Protein AF-0000000067845239 (afdb_homodimer)

Sequence (364 aa):
MHKEILFDFTTVENVDNWKEISDTVRTVGKSKAVLVLQTTQIFQYAVFFTLLNPQLNGAGFAGIRTITNLNLSNFKNVEINCRGQGSNIYYKVVLRHKGLHSNKDITYEQFFTAPMSNIDFSTVILPLKNFKPYYRGREVPDVEPLDTANITMFGLQMYGGVYLPIKQKGVSALEVINISASMHKEILFDFTTVENVDNWKEISDTVRTVGKSKAVLVLQTTQIFQYAVFFTLLNPQLNGAGFAGIRTITNLNLSNFKNVEINCRGQGSNIYYKVVLRHKGLHSNKDITYEQFFTAPMSNIDFSTVILPLKNFKPYYRGREVPDVEPLDTANITMFGLQMYGGVYLPIKQKGVSALEVINISAS

pLDDT: mean 95.66, std 5.05, range [63.31, 98.94]

Radius of gyration: 21.67 Å; Cα contacts (8 Å, |Δi|>4): 1026; chains: 2; bounding box: 41×65×49 Å

Structure (mmCIF, N/CA/C/O backbone):
data_AF-0000000067845239-model_v1
#
loop_
_entity.id
_entity.type
_entity.pdbx_description
1 polymer 'Uncharacterized protein LOC100577823 isoform X2'
#
loop_
_atom_site.group_PDB
_atom_site.id
_atom_site.type_symbol
_atom_site.label_atom_id
_atom_site.label_alt_id
_atom_site.label_comp_id
_atom_site.label_asym_id
_atom_site.label_entity_id
_atom_site.label_seq_id
_atom_site.pdbx_PDB_ins_code
_atom_site.Cartn_x
_atom_site.Cartn_y
_atom_site.Cartn_z
_atom_site.occupancy
_atom_site.B_iso_or_equiv
_atom_site.auth_seq_id
_atom_site.auth_comp_id
_atom_site.auth_asym_id
_atom_site.auth_atom_id
_atom_site.pdbx_PDB_model_num
ATOM 1 N N . MET A 1 1 ? -19.219 29.438 3.346 1 63.66 1 MET A N 1
ATOM 2 C CA . MET A 1 1 ? -17.766 29.516 3.504 1 63.66 1 MET A CA 1
ATOM 3 C C . MET A 1 1 ? -17.062 29.078 2.227 1 63.66 1 MET A C 1
ATOM 5 O O . MET A 1 1 ? -17.562 28.25 1.48 1 63.66 1 MET A O 1
ATOM 9 N N . HIS A 1 2 ? -16.094 29.875 1.681 1 90.12 2 HIS A N 1
ATOM 10 C CA . HIS A 1 2 ? -15.336 29.656 0.449 1 90.12 2 HIS A CA 1
ATOM 11 C C . HIS A 1 2 ? -14.461 28.422 0.544 1 90.12 2 HIS A C 1
ATOM 13 O O . HIS A 1 2 ? -13.773 28.219 1.544 1 90.12 2 HIS A O 1
ATOM 19 N N . LYS A 1 3 ? -14.781 27.375 -0.252 1 95.81 3 LYS A N 1
ATOM 20 C CA . LYS A 1 3 ? -14.016 26.125 -0.302 1 95.81 3 LYS A CA 1
ATOM 21 C C . LYS A 1 3 ? -13.234 26.016 -1.607 1 95.81 3 LYS A C 1
ATOM 23 O O . LYS A 1 3 ? -13.742 26.375 -2.674 1 95.81 3 LYS A O 1
ATOM 28 N N . GLU A 1 4 ? -12.023 25.656 -1.48 1 97.88 4 GLU A N 1
ATOM 29 C CA . GLU A 1 4 ? -11.164 25.422 -2.637 1 97.88 4 GLU A CA 1
ATOM 30 C C . GLU A 1 4 ? -10.492 24.047 -2.566 1 97.88 4 GLU A C 1
ATOM 32 O O . GLU A 1 4 ? -9.945 23.672 -1.53 1 97.88 4 GLU A O 1
ATOM 37 N N . ILE A 1 5 ? -10.625 23.297 -3.646 1 98.38 5 ILE A N 1
ATOM 38 C CA . ILE A 1 5 ? -9.945 22.016 -3.703 1 98.38 5 ILE A CA 1
ATOM 39 C C . ILE A 1 5 ? -8.453 22.234 -3.953 1 98.38 5 ILE A C 1
ATOM 41 O O . ILE A 1 5 ? -8.07 22.875 -4.93 1 98.38 5 ILE A O 1
ATOM 45 N N . LEU A 1 6 ? -7.641 21.781 -3.041 1 98.56 6 LEU A N 1
ATOM 46 C CA . LEU A 1 6 ? -6.191 21.922 -3.16 1 98.56 6 LEU A CA 1
ATOM 47 C C . LEU A 1 6 ? -5.609 20.75 -3.963 1 98.56 6 LEU A C 1
ATOM 49 O O . LEU A 1 6 ? -4.73 20.953 -4.801 1 98.56 6 LEU A O 1
ATOM 53 N N . PHE A 1 7 ? -6.004 19.531 -3.693 1 98.69 7 PHE A N 1
ATOM 54 C CA . PHE A 1 7 ? -5.637 18.297 -4.379 1 98.69 7 PHE A CA 1
ATOM 55 C C . PHE A 1 7 ? -6.875 17.469 -4.711 1 98.69 7 PHE A C 1
ATOM 57 O O . PHE A 1 7 ? -7.602 17.047 -3.811 1 98.69 7 PHE A O 1
ATOM 64 N N . ASP A 1 8 ? -7.09 17.312 -5.953 1 98.69 8 ASP A N 1
ATOM 65 C CA . ASP A 1 8 ? -8.242 16.547 -6.422 1 98.69 8 ASP A CA 1
ATOM 66 C C . ASP A 1 8 ? -7.809 15.203 -7.012 1 98.69 8 ASP A C 1
ATOM 68 O O . ASP A 1 8 ? -7.371 15.141 -8.164 1 98.69 8 ASP A O 1
ATOM 72 N N . PHE A 1 9 ? -8.062 14.109 -6.285 1 98.75 9 PHE A N 1
ATOM 73 C CA . PHE A 1 9 ? -7.559 12.82 -6.734 1 98.75 9 PHE A CA 1
ATOM 74 C C . PHE A 1 9 ? -8.578 12.125 -7.629 1 98.75 9 PHE A C 1
ATOM 76 O O . PHE A 1 9 ? -8.328 11.016 -8.117 1 98.75 9 PHE A O 1
ATOM 83 N N . THR A 1 10 ? -9.664 12.695 -7.789 1 98.19 10 THR A N 1
ATOM 84 C CA . THR A 1 10 ? -10.68 12.086 -8.641 1 98.19 10 THR A CA 1
ATOM 85 C C . THR A 1 10 ? -10.391 12.344 -10.109 1 98.19 10 THR A C 1
ATOM 87 O O . THR A 1 10 ? -10.938 11.672 -10.992 1 98.19 10 THR A O 1
ATOM 90 N N . THR A 1 11 ? -9.43 13.289 -10.375 1 96.44 11 THR A N 1
ATOM 91 C CA . THR A 1 11 ? -9.305 13.695 -11.773 1 96.44 11 THR A CA 1
ATOM 92 C C . THR A 1 11 ? -7.84 13.68 -12.211 1 96.44 11 THR A C 1
ATOM 94 O O . THR A 1 11 ? -7.543 13.688 -13.406 1 96.44 11 THR A O 1
ATOM 97 N N . VAL A 1 12 ? -6.93 13.648 -11.297 1 96.38 12 VAL A N 1
ATOM 98 C CA . VAL A 1 12 ? -5.516 13.75 -11.641 1 96.38 12 VAL A CA 1
ATOM 99 C C . VAL A 1 12 ? -5.094 12.523 -12.445 1 96.38 12 VAL A C 1
ATOM 101 O O . VAL A 1 12 ? -5.629 11.43 -12.25 1 96.38 12 VAL A O 1
ATOM 104 N N . GLU A 1 13 ? -4.043 12.719 -13.25 1 96 13 GLU A N 1
ATOM 105 C CA . GLU A 1 13 ? -3.566 11.633 -14.102 1 96 13 GLU A CA 1
ATOM 106 C C . GLU A 1 13 ? -2.621 10.711 -13.336 1 96 13 GLU A C 1
ATOM 108 O O . GLU A 1 13 ? -2.531 9.516 -13.633 1 96 13 GLU A O 1
ATOM 113 N N . ASN A 1 14 ? -1.882 11.25 -12.531 1 96.81 14 ASN A N 1
ATOM 114 C CA . ASN A 1 14 ? -0.946 10.508 -11.688 1 96.81 14 ASN A CA 1
ATOM 115 C C . ASN A 1 14 ? -0.644 11.25 -10.391 1 96.81 14 ASN A C 1
ATOM 117 O O . ASN A 1 14 ? -1.1 12.383 -10.203 1 96.81 14 ASN A O 1
ATOM 121 N N . VAL A 1 15 ? 0.017 10.586 -9.555 1 98.38 15 VAL A N 1
ATOM 122 C CA . VAL A 1 15 ? 0.432 11.203 -8.297 1 98.38 15 VAL A CA 1
ATOM 123 C C . VAL A 1 15 ? 1.956 11.188 -8.195 1 98.38 15 VAL A C 1
ATOM 125 O O . VAL A 1 15 ? 2.51 11.039 -7.102 1 98.38 15 VAL A O 1
ATOM 128 N N . ASP A 1 16 ? 2.656 11.344 -9.266 1 97.38 16 ASP A N 1
ATOM 129 C CA . ASP A 1 16 ? 4.109 11.211 -9.344 1 97.38 16 ASP A CA 1
ATOM 130 C C . ASP A 1 16 ? 4.805 12.344 -8.594 1 97.38 16 ASP A C 1
ATOM 132 O O . ASP A 1 16 ? 5.98 12.234 -8.242 1 97.38 16 ASP A O 1
ATOM 136 N N . ASN A 1 17 ? 4.176 13.406 -8.398 1 97.62 17 ASN A N 1
ATOM 137 C CA . ASN A 1 17 ? 4.758 14.547 -7.699 1 97.62 17 ASN A CA 1
ATOM 138 C C . ASN A 1 17 ? 4.766 14.328 -6.188 1 97.62 17 ASN A C 1
ATOM 140 O O . ASN A 1 17 ? 5.375 15.109 -5.453 1 97.62 17 ASN A O 1
ATOM 144 N N . TRP A 1 18 ? 4.027 13.359 -5.727 1 98.19 18 TRP A N 1
ATOM 145 C CA . TRP A 1 18 ? 4.109 12.961 -4.324 1 98.19 18 TRP A CA 1
ATOM 146 C C . TRP A 1 18 ? 5.266 11.992 -4.102 1 98.19 18 TRP A C 1
ATOM 148 O O . TRP A 1 18 ? 5.363 10.969 -4.789 1 98.19 18 TRP A O 1
ATOM 158 N N . LYS A 1 19 ? 6.078 12.352 -3.131 1 96.69 19 LYS A N 1
ATOM 159 C CA . LYS A 1 19 ? 7.25 11.523 -2.855 1 96.69 19 LYS A CA 1
ATOM 160 C C . LYS A 1 19 ? 7.191 10.945 -1.445 1 96.69 19 LYS A C 1
ATOM 162 O O . LYS A 1 19 ? 6.656 11.57 -0.53 1 96.69 19 LYS A O 1
ATOM 167 N N . GLU A 1 20 ? 7.777 9.797 -1.368 1 96.62 20 GLU A N 1
ATOM 168 C CA . GLU A 1 20 ? 7.82 9.141 -0.063 1 96.62 20 GLU A CA 1
ATOM 169 C C . GLU A 1 20 ? 8.758 9.875 0.891 1 96.62 20 GLU A C 1
ATOM 171 O O . GLU A 1 20 ? 9.836 10.32 0.49 1 96.62 20 GLU A O 1
ATOM 176 N N . ILE A 1 21 ? 8.375 9.984 2.148 1 94.12 21 ILE A N 1
ATOM 177 C CA . ILE A 1 21 ? 9.219 10.391 3.268 1 94.12 21 ILE A CA 1
ATOM 178 C C . ILE A 1 21 ? 8.953 9.492 4.469 1 94.12 21 ILE A C 1
ATOM 180 O O . ILE A 1 21 ? 8.008 9.711 5.227 1 94.12 21 ILE A O 1
ATOM 184 N N . SER A 1 22 ? 9.742 8.469 4.637 1 95.38 22 SER A N 1
ATOM 185 C CA . SER A 1 22 ? 9.625 7.52 5.738 1 95.38 22 SER A CA 1
ATOM 186 C C . SER A 1 22 ? 10.914 7.445 6.547 1 95.38 22 SER A C 1
ATOM 188 O O . SER A 1 22 ? 11.867 8.172 6.27 1 95.38 22 SER A O 1
ATOM 190 N N . ASP A 1 23 ? 10.875 6.703 7.598 1 91.62 23 ASP A N 1
ATOM 191 C CA . ASP A 1 23 ? 12 6.672 8.531 1 91.62 23 ASP A CA 1
ATOM 192 C C . ASP A 1 23 ? 13.188 5.926 7.934 1 91.62 23 ASP A C 1
ATOM 194 O O . ASP A 1 23 ? 14.18 5.676 8.625 1 91.62 23 ASP A O 1
ATOM 198 N N . THR A 1 24 ? 13.234 5.641 6.68 1 82.06 24 THR A N 1
ATOM 199 C CA . THR A 1 24 ? 14.32 4.902 6.035 1 82.06 24 THR A CA 1
ATOM 200 C C . THR A 1 24 ? 15.539 5.793 5.848 1 82.06 24 THR A C 1
ATOM 202 O O . THR A 1 24 ? 16.594 5.32 5.43 1 82.06 24 THR A O 1
ATOM 205 N N . VAL A 1 25 ? 15.344 7.035 6.188 1 72.44 25 VAL A N 1
ATOM 206 C CA . VAL A 1 25 ? 16.469 7.969 6.152 1 72.44 25 VAL A CA 1
ATOM 207 C C . VAL A 1 25 ? 17.453 7.629 7.266 1 72.44 25 VAL A C 1
ATOM 209 O O . VAL A 1 25 ? 18.609 8.078 7.238 1 72.44 25 VAL A O 1
ATOM 212 N N . ARG A 1 26 ? 16.969 6.805 8.203 1 77.06 26 ARG A N 1
ATOM 213 C CA . ARG A 1 26 ? 17.828 6.32 9.273 1 77.06 26 ARG A CA 1
ATOM 214 C C . ARG A 1 26 ? 18.141 4.84 9.109 1 77.06 26 ARG A C 1
ATOM 216 O O . ARG A 1 26 ? 17.297 4.074 8.633 1 77.06 26 ARG A O 1
ATOM 223 N N . THR A 1 27 ? 19.219 4.402 9.633 1 81.5 27 THR A N 1
ATOM 224 C CA . THR A 1 27 ? 19.734 3.053 9.422 1 81.5 27 THR A CA 1
ATOM 225 C C . THR A 1 27 ? 18.75 2.018 9.984 1 81.5 27 THR A C 1
ATOM 227 O O . THR A 1 27 ? 18.594 0.939 9.406 1 81.5 27 THR A O 1
ATOM 230 N N . VAL A 1 28 ? 18.016 2.408 10.992 1 84.25 28 VAL A N 1
ATOM 231 C CA . VAL A 1 28 ? 17.188 1.423 11.68 1 84.25 28 VAL A CA 1
ATOM 232 C C . VAL A 1 28 ? 15.773 1.441 11.109 1 84.25 28 VAL A C 1
ATOM 234 O O . VAL A 1 28 ? 14.945 0.596 11.453 1 84.25 28 VAL A O 1
ATOM 237 N N . GLY A 1 29 ? 15.43 2.404 10.32 1 91.06 29 GLY A N 1
ATOM 238 C CA . GLY A 1 29 ? 14.078 2.566 9.797 1 91.06 29 GLY A CA 1
ATOM 239 C C . GLY A 1 29 ? 13.672 1.457 8.852 1 91.06 29 GLY A C 1
ATOM 240 O O . GLY A 1 29 ? 14.453 1.051 7.988 1 91.06 29 GLY A O 1
ATOM 241 N N . LYS A 1 30 ? 12.43 0.947 8.977 1 94.31 30 LYS A N 1
ATOM 242 C CA . LYS A 1 30 ? 11.953 -0.19 8.188 1 94.31 30 LYS A CA 1
ATOM 243 C C . LYS A 1 30 ? 10.547 0.065 7.648 1 94.31 30 LYS A C 1
ATOM 245 O O . LYS A 1 30 ? 9.867 -0.867 7.223 1 94.31 30 LYS A O 1
ATOM 250 N N . SER A 1 31 ? 10.086 1.323 7.719 1 97.25 31 SER A N 1
ATOM 251 C CA . SER A 1 31 ? 8.719 1.617 7.301 1 97.25 31 SER A CA 1
ATOM 252 C C . SER A 1 31 ? 8.656 1.979 5.824 1 97.25 31 SER A C 1
ATOM 254 O O . SER A 1 31 ? 9.688 2.254 5.203 1 97.25 31 SER A O 1
ATOM 256 N N . LYS A 1 32 ? 7.527 1.942 5.234 1 98.06 32 LYS A N 1
ATOM 257 C CA . LYS A 1 32 ? 7.297 2.225 3.822 1 98.06 32 LYS A CA 1
ATOM 258 C C . LYS A 1 32 ? 5.949 2.906 3.611 1 98.06 32 LYS A C 1
ATOM 260 O O . LYS A 1 32 ? 4.969 2.582 4.289 1 98.06 32 LYS A O 1
ATOM 265 N N . ALA A 1 33 ? 5.918 3.824 2.729 1 98.56 33 ALA A N 1
ATOM 266 C CA . ALA A 1 33 ? 4.668 4.469 2.334 1 98.56 33 ALA A CA 1
ATOM 267 C C . ALA A 1 33 ? 4.617 4.684 0.823 1 98.56 33 ALA A C 1
ATOM 269 O O . ALA A 1 33 ? 5.652 4.816 0.172 1 98.56 33 ALA A O 1
ATOM 270 N N . VAL A 1 34 ? 3.438 4.723 0.299 1 98.75 34 VAL A N 1
ATOM 271 C CA . VAL A 1 34 ? 3.258 5.031 -1.116 1 98.75 34 VAL A CA 1
ATOM 272 C C . VAL A 1 34 ? 1.86 5.602 -1.346 1 98.75 34 VAL A C 1
ATOM 274 O O . VAL A 1 34 ? 0.903 5.211 -0.675 1 98.75 34 VAL A O 1
ATOM 277 N N . LEU A 1 35 ? 1.788 6.59 -2.184 1 98.88 35 LEU A N 1
ATOM 278 C CA . LEU A 1 35 ? 0.519 7.102 -2.686 1 98.88 35 LEU A CA 1
ATOM 279 C C . LEU A 1 35 ? 0.26 6.613 -4.109 1 98.88 35 LEU A C 1
ATOM 281 O O . LEU A 1 35 ? 1.107 6.777 -4.988 1 98.88 35 LEU A O 1
ATOM 285 N N . VAL A 1 36 ? -0.863 5.98 -4.301 1 98.75 36 VAL A N 1
ATOM 286 C CA . VAL A 1 36 ? -1.222 5.492 -5.625 1 98.75 36 VAL A CA 1
ATOM 287 C C . VAL A 1 36 ? -2.674 5.848 -5.934 1 98.75 36 VAL A C 1
ATOM 289 O O . VAL A 1 36 ? -3.455 6.137 -5.023 1 98.75 36 VAL A O 1
ATOM 292 N N . LEU A 1 37 ? -3.033 5.832 -7.234 1 98.38 37 LEU A N 1
ATOM 293 C CA . LEU A 1 37 ? -4.422 6.043 -7.625 1 98.38 37 LEU A CA 1
ATOM 294 C C . LEU A 1 37 ? -5.16 4.711 -7.742 1 98.38 37 LEU A C 1
ATOM 296 O O . LEU A 1 37 ? -4.633 3.752 -8.305 1 98.38 37 LEU A O 1
ATOM 300 N N . GLN A 1 38 ? -6.266 4.605 -7.086 1 97.44 38 GLN A N 1
ATOM 301 C CA . GLN A 1 38 ? -7.234 3.561 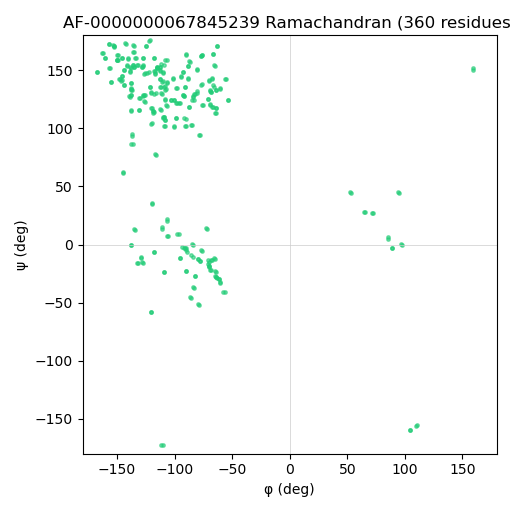-7.402 1 97.44 38 GLN A CA 1
ATOM 302 C C . GLN A 1 38 ? -8.234 4.043 -8.445 1 97.44 38 GLN A C 1
ATOM 304 O O . GLN A 1 38 ? -9.117 4.848 -8.148 1 97.44 38 GLN A O 1
ATOM 309 N N . THR A 1 39 ? -8.078 3.525 -9.609 1 95.38 39 THR A N 1
ATOM 310 C CA . THR A 1 39 ? -8.961 3.887 -10.711 1 95.38 39 THR A CA 1
ATOM 311 C C . THR A 1 39 ? -9.836 2.703 -11.117 1 95.38 39 THR A C 1
ATOM 313 O O . THR A 1 39 ? -9.328 1.644 -11.484 1 95.38 39 THR A O 1
ATOM 316 N N . THR A 1 40 ? -11.094 2.834 -10.945 1 92.81 40 THR A N 1
ATOM 317 C CA . THR A 1 40 ? -12.039 1.816 -11.383 1 92.81 40 THR A CA 1
ATOM 318 C C . THR A 1 40 ? -12.867 2.316 -12.562 1 92.81 40 THR A C 1
ATOM 320 O O . THR A 1 40 ? -12.586 3.383 -13.117 1 92.81 40 THR A O 1
ATOM 323 N N . GLN A 1 41 ? -13.82 1.544 -12.922 1 89.31 41 GLN A N 1
ATOM 324 C CA . GLN A 1 41 ? -14.688 1.947 -14.023 1 89.31 41 GLN A CA 1
ATOM 325 C C . GLN A 1 41 ? -15.586 3.113 -13.617 1 89.31 41 GLN A C 1
ATOM 327 O O . GLN A 1 41 ? -16.062 3.863 -14.477 1 89.31 41 GLN A O 1
ATOM 332 N N . ILE A 1 42 ? -15.758 3.346 -12.289 1 91.81 42 ILE A N 1
ATOM 333 C CA . ILE A 1 42 ? -16.797 4.293 -11.914 1 91.81 42 ILE A CA 1
ATOM 334 C C . ILE A 1 42 ? -16.219 5.355 -10.977 1 91.81 42 ILE A C 1
ATOM 336 O O . ILE A 1 42 ? -16.875 6.367 -10.703 1 91.81 42 ILE A O 1
ATOM 340 N N . PHE A 1 43 ? -15.062 5.082 -10.453 1 94.38 43 PHE A N 1
ATOM 341 C CA . PHE A 1 43 ? -14.508 6.117 -9.586 1 94.38 43 PHE A CA 1
ATOM 342 C C . PHE A 1 43 ? -12.984 6.098 -9.625 1 94.38 43 PHE A C 1
ATOM 344 O O . PHE A 1 43 ? -12.383 5.152 -10.133 1 94.38 43 PHE A O 1
ATOM 351 N N . GLN A 1 44 ? -12.398 7.184 -9.164 1 97.12 44 GLN A N 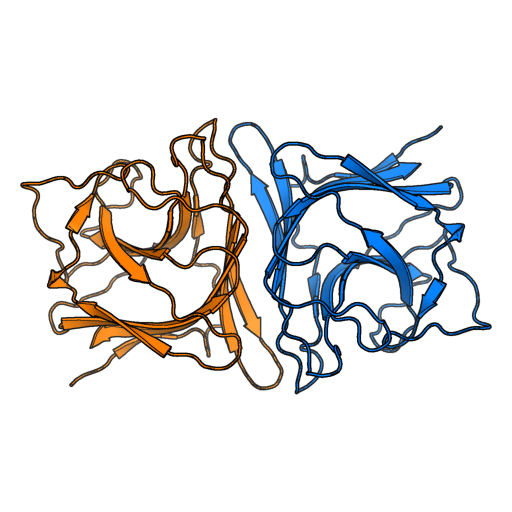1
ATOM 352 C CA . GLN A 1 44 ? -10.969 7.301 -8.906 1 97.12 44 GLN A CA 1
ATOM 353 C C . GLN A 1 44 ? -10.703 8.055 -7.602 1 97.12 44 GLN A C 1
ATOM 355 O O . GLN A 1 44 ? -11.289 9.109 -7.355 1 97.12 44 GLN A O 1
ATOM 360 N N . TYR A 1 45 ? -9.914 7.434 -6.742 1 97 45 TYR A N 1
ATOM 361 C CA . TYR A 1 45 ? -9.383 8.078 -5.543 1 97 45 TYR A CA 1
ATOM 362 C C . TYR A 1 45 ? -7.902 7.77 -5.371 1 97 45 TYR A C 1
ATOM 364 O O . TYR A 1 45 ? -7.332 6.98 -6.129 1 97 45 TYR A O 1
ATOM 372 N N . ALA A 1 46 ? -7.309 8.445 -4.438 1 98.75 46 ALA A N 1
ATOM 373 C CA . ALA A 1 46 ? -5.949 8.086 -4.043 1 98.75 46 ALA A CA 1
ATOM 374 C C . ALA A 1 46 ? -5.957 7.141 -2.848 1 98.75 46 ALA A C 1
ATOM 376 O O . ALA A 1 46 ? -6.828 7.238 -1.977 1 98.75 46 ALA A O 1
ATOM 377 N N . VAL A 1 47 ? -5.059 6.258 -2.84 1 98.88 47 VAL A N 1
ATOM 378 C CA . VAL A 1 47 ? -4.832 5.383 -1.692 1 98.88 47 VAL A CA 1
ATOM 379 C C . VAL A 1 47 ? -3.422 5.602 -1.146 1 98.88 47 VAL A C 1
ATOM 381 O O . VAL A 1 47 ? -2.436 5.41 -1.861 1 98.88 47 VAL A O 1
ATOM 384 N N . PHE A 1 48 ? -3.367 6.09 0.021 1 98.94 48 PHE A N 1
ATOM 385 C CA . PHE A 1 48 ? -2.127 6.215 0.776 1 98.94 48 PHE A CA 1
ATOM 386 C C . PHE A 1 48 ? -1.871 4.969 1.613 1 98.94 48 PHE A C 1
ATOM 388 O O . PHE A 1 48 ? -2.484 4.785 2.666 1 98.94 48 PHE A O 1
ATOM 395 N N . PHE A 1 49 ? -0.938 4.055 1.154 1 98.94 49 PHE A N 1
ATOM 396 C CA . PHE A 1 49 ? -0.563 2.836 1.863 1 98.94 49 PHE A CA 1
ATOM 397 C C . PHE A 1 49 ? 0.587 3.104 2.828 1 98.94 49 PHE A C 1
ATOM 399 O O . PHE A 1 49 ? 1.532 3.82 2.49 1 98.94 49 PHE A O 1
ATOM 406 N N . THR A 1 50 ? 0.519 2.443 3.971 1 98.81 50 THR A N 1
ATOM 407 C CA . THR A 1 50 ? 1.629 2.508 4.914 1 98.81 50 THR A CA 1
ATOM 408 C C . THR A 1 50 ? 1.922 1.129 5.5 1 98.81 50 THR A C 1
ATOM 410 O O . THR A 1 50 ? 1 0.378 5.824 1 98.81 50 THR A O 1
ATOM 413 N N . LEU A 1 51 ? 3.09 0.751 5.527 1 98.69 51 LEU A N 1
ATOM 414 C CA . LEU A 1 51 ? 3.664 -0.296 6.367 1 98.69 51 LEU A CA 1
ATOM 415 C C . LEU A 1 51 ? 4.555 0.302 7.449 1 98.69 51 LEU A C 1
ATOM 417 O O . LEU A 1 51 ? 5.672 0.741 7.168 1 98.69 51 LEU A O 1
ATOM 421 N N . LEU A 1 52 ? 4.016 0.372 8.641 1 98 52 LEU A N 1
ATOM 422 C CA . LEU A 1 52 ? 4.703 1.012 9.758 1 98 52 LEU A CA 1
ATOM 423 C C . LEU A 1 52 ? 5.387 -0.025 10.641 1 98 52 LEU A C 1
ATOM 425 O O . LEU A 1 52 ? 4.715 -0.789 11.336 1 98 52 LEU A O 1
ATOM 429 N N . ASN A 1 53 ? 6.672 -0.091 10.617 1 96.56 53 ASN A N 1
ATOM 430 C CA . ASN A 1 53 ? 7.5 -0.945 11.461 1 96.56 53 ASN A CA 1
ATOM 431 C C . ASN A 1 53 ? 8.398 -0.121 12.383 1 96.56 53 ASN A C 1
ATOM 433 O O . ASN A 1 53 ? 9.602 -0.024 12.148 1 96.56 53 ASN A O 1
ATOM 437 N N . PRO A 1 54 ? 7.867 0.397 13.406 1 96.19 54 PRO A N 1
ATOM 438 C CA . PRO A 1 54 ? 8.641 1.271 14.289 1 96.19 54 PRO A CA 1
ATOM 439 C C . PRO A 1 54 ? 9.602 0.5 15.188 1 96.19 54 PRO A C 1
ATOM 441 O O . PRO A 1 54 ? 9.516 -0.727 15.281 1 96.19 54 PRO A O 1
ATOM 444 N N . GLN A 1 55 ? 10.531 1.214 15.727 1 94.06 55 GLN A N 1
ATOM 445 C CA . GLN A 1 55 ? 11.336 0.666 16.828 1 94.06 55 GLN A CA 1
ATOM 446 C C . GLN A 1 55 ? 10.469 0.369 18.047 1 94.06 55 GLN A C 1
ATOM 448 O O . GLN A 1 55 ? 9.312 0.793 18.109 1 94.06 55 GLN A O 1
ATOM 453 N N . LEU A 1 56 ? 11.102 -0.305 19 1 91.94 56 LEU A N 1
ATOM 454 C CA . LEU A 1 56 ? 10.367 -0.74 20.172 1 91.94 56 LEU A CA 1
ATOM 455 C C . LEU A 1 56 ? 9.781 0.454 20.922 1 91.94 56 LEU A C 1
ATOM 457 O O . LEU A 1 56 ? 8.695 0.36 21.5 1 91.94 56 LEU A O 1
ATOM 461 N N . ASN A 1 57 ? 10.453 1.596 20.922 1 92.38 57 ASN A N 1
ATOM 462 C CA . ASN A 1 57 ? 10 2.775 21.641 1 92.38 57 ASN A CA 1
ATOM 463 C C . ASN A 1 57 ? 8.992 3.582 20.828 1 92.38 57 ASN A C 1
ATOM 465 O O . ASN A 1 57 ? 8.578 4.664 21.234 1 92.38 57 ASN A O 1
ATOM 469 N N . GLY A 1 58 ? 8.68 3.104 19.609 1 93.94 58 GLY A N 1
ATOM 470 C CA . GLY A 1 58 ? 7.691 3.781 18.766 1 93.94 58 GLY A CA 1
ATOM 471 C C . GLY A 1 58 ? 8.312 4.711 17.75 1 93.94 58 GLY A C 1
ATOM 472 O O . GLY A 1 58 ? 7.602 5.359 16.984 1 93.94 58 GLY A O 1
ATOM 473 N N . ALA A 1 59 ? 9.602 4.758 17.781 1 94.12 59 ALA A N 1
ATOM 474 C CA . ALA A 1 59 ? 10.273 5.59 16.781 1 94.12 59 ALA A CA 1
ATOM 475 C C . ALA A 1 59 ? 10.086 5.023 15.383 1 94.12 59 ALA A C 1
ATOM 477 O O . ALA A 1 59 ? 10.43 3.863 15.133 1 94.12 59 ALA A O 1
ATOM 478 N N . GLY A 1 60 ? 9.492 5.707 14.547 1 95.19 60 GLY A N 1
ATOM 479 C CA . GLY A 1 60 ? 9.227 5.328 13.164 1 95.19 60 GLY A CA 1
ATOM 480 C C . GLY A 1 60 ? 8.078 6.102 12.547 1 95.19 60 GLY A C 1
ATOM 481 O O . GLY A 1 60 ? 7.176 6.559 13.258 1 95.19 60 GLY A O 1
ATOM 482 N N . PHE A 1 61 ? 8.109 6.273 11.312 1 96.75 61 PHE A N 1
ATOM 483 C CA . PHE A 1 61 ? 7.043 6.949 10.586 1 96.75 61 PHE A CA 1
ATOM 484 C C . PHE A 1 61 ? 7.035 6.539 9.117 1 96.75 61 PHE A C 1
ATOM 486 O O . PHE A 1 61 ? 8.055 6.086 8.594 1 96.75 61 PHE A O 1
ATOM 493 N N . ALA A 1 62 ? 5.973 6.574 8.531 1 97.62 62 ALA A N 1
ATOM 494 C CA . ALA A 1 62 ? 5.758 6.359 7.102 1 97.62 62 ALA A CA 1
ATOM 495 C C . ALA A 1 62 ? 4.914 7.48 6.5 1 97.62 62 ALA A C 1
ATOM 497 O O . ALA A 1 62 ? 3.822 7.773 6.988 1 97.62 62 ALA A O 1
ATOM 498 N N . GLY A 1 63 ? 5.457 8.109 5.414 1 97.81 63 GLY A N 1
ATOM 499 C CA . GLY A 1 63 ? 4.703 9.242 4.906 1 97.81 63 GLY A CA 1
ATOM 500 C C . GLY A 1 63 ? 4.996 9.555 3.453 1 97.81 63 GLY A C 1
ATOM 501 O O . GLY A 1 63 ? 5.828 8.891 2.826 1 97.81 63 GLY A O 1
ATOM 502 N N . ILE A 1 64 ? 4.23 10.484 2.898 1 98.44 64 ILE A N 1
ATOM 503 C CA . ILE A 1 64 ? 4.375 11.055 1.562 1 98.44 64 ILE A CA 1
ATOM 504 C C . ILE A 1 64 ? 4.289 12.578 1.635 1 98.44 64 ILE A C 1
ATOM 506 O O . ILE A 1 64 ? 3.695 13.125 2.564 1 98.44 64 ILE A O 1
ATOM 510 N N . ARG A 1 65 ? 4.891 13.203 0.689 1 97.56 65 ARG A N 1
ATOM 511 C CA . ARG A 1 65 ? 4.836 14.656 0.632 1 97.56 65 ARG A CA 1
ATOM 512 C C . ARG A 1 65 ? 4.922 15.156 -0.808 1 97.56 65 ARG A C 1
ATOM 514 O O . ARG A 1 65 ? 5.316 14.406 -1.704 1 97.56 65 ARG A O 1
ATOM 521 N N . THR A 1 66 ? 4.477 16.344 -1.042 1 98.06 66 THR A N 1
ATOM 522 C CA . THR A 1 66 ? 4.586 17 -2.34 1 98.06 66 THR A CA 1
ATOM 523 C C . THR A 1 66 ? 4.973 18.469 -2.17 1 98.06 66 THR A C 1
ATOM 525 O O . THR A 1 66 ? 4.547 19.109 -1.217 1 98.06 66 THR A O 1
ATOM 528 N N . ILE A 1 67 ? 5.867 18.906 -3.062 1 97.31 67 ILE A N 1
ATOM 529 C CA . ILE A 1 67 ? 6.156 20.344 -3.152 1 97.31 67 ILE A CA 1
ATOM 530 C C . ILE A 1 67 ? 4.934 21.078 -3.699 1 97.31 67 ILE A C 1
ATOM 532 O O . ILE A 1 67 ? 4.309 20.625 -4.66 1 97.31 67 ILE A O 1
ATOM 536 N N . THR A 1 68 ? 4.594 22.141 -2.982 1 97.44 68 THR A N 1
ATOM 537 C CA . THR A 1 68 ? 3.432 22.922 -3.393 1 97.44 68 THR A CA 1
ATOM 538 C C . THR A 1 68 ? 3.672 24.406 -3.174 1 97.44 68 THR A C 1
ATOM 540 O O . THR A 1 68 ? 4.777 24.812 -2.812 1 97.44 68 THR A O 1
ATOM 543 N N . ASN A 1 69 ? 2.82 25.234 -3.615 1 97.38 69 ASN A N 1
ATOM 544 C CA . ASN A 1 69 ? 2.771 26.672 -3.385 1 97.38 69 ASN A CA 1
ATOM 545 C C . ASN A 1 69 ? 1.352 27.141 -3.084 1 97.38 69 ASN A C 1
ATOM 547 O O . ASN A 1 69 ? 0.638 27.594 -3.984 1 97.38 69 ASN A O 1
ATOM 551 N N . LEU A 1 70 ? 1.012 27.047 -1.774 1 98.31 70 LEU A N 1
ATOM 552 C CA . LEU A 1 70 ? -0.359 27.359 -1.381 1 98.31 70 LEU A CA 1
ATOM 553 C C . LEU A 1 70 ? -0.417 28.641 -0.559 1 98.31 70 LEU A C 1
ATOM 555 O O . LEU A 1 70 ? 0.413 28.844 0.328 1 98.31 70 LEU A O 1
ATOM 559 N N . ASN A 1 71 ? -1.275 29.547 -0.909 1 98.5 71 ASN A N 1
ATOM 560 C CA . ASN A 1 71 ? -1.689 30.656 -0.058 1 98.5 71 ASN A CA 1
ATOM 561 C C . ASN A 1 71 ? -3.041 30.391 0.598 1 98.5 71 ASN A C 1
ATOM 563 O O . ASN A 1 71 ? -4.082 30.5 -0.049 1 98.5 71 ASN A O 1
ATOM 567 N N . LEU A 1 72 ? -2.938 30 1.92 1 98.31 72 LEU A N 1
ATOM 568 C CA . LEU A 1 72 ? -4.164 29.641 2.627 1 98.31 72 LEU A CA 1
ATOM 569 C C . LEU A 1 72 ? -4.547 30.734 3.629 1 98.31 72 LEU A C 1
ATOM 571 O O . LEU A 1 72 ? -5.266 30.453 4.594 1 98.31 72 LEU A O 1
ATOM 575 N N . SER A 1 73 ? -4.055 31.906 3.443 1 96.88 73 SER A N 1
ATOM 576 C CA . SER A 1 73 ? -4.27 32.969 4.402 1 96.88 73 SER A CA 1
ATOM 577 C C . SER A 1 73 ? -5.746 33.344 4.496 1 96.88 73 SER A C 1
ATOM 579 O O . SER A 1 73 ? -6.195 33.875 5.516 1 96.88 73 SER A O 1
ATOM 581 N N . ASN A 1 74 ? -6.504 33.062 3.443 1 97.12 74 ASN A N 1
ATOM 582 C CA . ASN A 1 74 ? -7.918 33.406 3.438 1 97.12 74 ASN A CA 1
ATOM 583 C C . ASN A 1 74 ? -8.805 32.25 3.854 1 97.12 74 ASN A C 1
ATOM 585 O O . ASN A 1 74 ? -10.023 32.281 3.672 1 97.12 74 ASN A O 1
ATOM 589 N N . PHE A 1 75 ? -8.219 31.203 4.32 1 98.31 75 PHE A N 1
ATOM 590 C CA . PHE A 1 75 ? -8.961 30.031 4.746 1 98.31 75 PHE A CA 1
ATOM 591 C C . PHE A 1 75 ? -8.742 29.75 6.234 1 98.31 75 PHE A C 1
ATOM 593 O O . PHE A 1 75 ? -7.777 30.234 6.82 1 98.31 75 PHE A O 1
ATOM 600 N N . LYS A 1 76 ? -9.625 28.984 6.832 1 98.19 76 LYS A N 1
ATOM 601 C CA . LYS A 1 76 ? -9.531 28.656 8.258 1 98.19 76 LYS A CA 1
ATOM 602 C C . LYS A 1 76 ? -9.148 27.203 8.469 1 98.19 76 LYS A C 1
ATOM 604 O O . LYS A 1 76 ? -8.57 26.844 9.5 1 98.19 76 LYS A O 1
ATOM 609 N N . ASN A 1 77 ? -9.445 26.406 7.43 1 98.69 77 ASN A N 1
ATOM 610 C CA . ASN A 1 77 ? -9.305 24.969 7.641 1 98.69 77 ASN A CA 1
ATOM 611 C C . ASN A 1 77 ?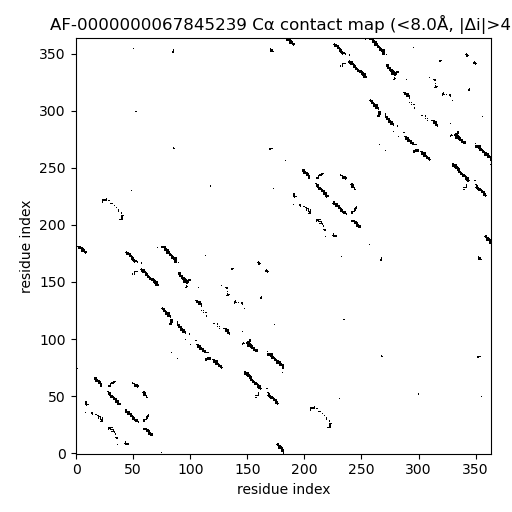 -8.688 24.281 6.426 1 98.69 77 ASN A C 1
ATOM 613 O O . ASN A 1 77 ? -8.875 24.734 5.293 1 98.69 77 ASN A O 1
ATOM 617 N N . VAL A 1 78 ? -7.992 23.25 6.715 1 98.75 78 VAL A N 1
ATOM 618 C CA . VAL A 1 78 ? -7.738 22.203 5.734 1 98.75 78 VAL A CA 1
ATOM 619 C C . VAL A 1 78 ? -8.703 21.047 5.961 1 98.75 78 VAL A C 1
ATOM 621 O O . VAL A 1 78 ? -8.93 20.625 7.102 1 98.75 78 VAL A O 1
ATOM 624 N N . GLU A 1 79 ? -9.266 20.562 4.926 1 98.88 79 GLU A N 1
ATOM 625 C CA . GLU A 1 79 ? -10.211 19.453 5.008 1 98.88 79 GLU A CA 1
ATOM 626 C C . GLU A 1 79 ? -9.734 18.266 4.172 1 98.88 79 GLU A C 1
ATOM 628 O O . GLU A 1 79 ? -9.273 18.438 3.041 1 98.88 79 GLU A O 1
ATOM 633 N N . ILE A 1 80 ? -9.844 17.109 4.738 1 98.88 80 ILE A N 1
ATOM 634 C CA . ILE A 1 80 ? -9.484 15.883 4.043 1 98.88 80 ILE A CA 1
ATOM 635 C C . ILE A 1 80 ? -10.711 14.984 3.926 1 98.88 80 ILE A C 1
ATOM 637 O O . ILE A 1 80 ? -11.258 14.531 4.938 1 98.88 80 ILE A O 1
ATOM 641 N N . ASN A 1 81 ? -11.18 14.781 2.754 1 98.88 81 ASN A N 1
ATOM 642 C CA . ASN A 1 81 ? -12.234 13.812 2.486 1 98.88 81 ASN A CA 1
ATOM 643 C C . ASN A 1 81 ? -11.672 12.406 2.283 1 98.88 81 ASN A C 1
ATOM 645 O O . ASN A 1 81 ? -11.094 12.109 1.233 1 98.88 81 ASN A O 1
ATOM 649 N N . CYS A 1 82 ? -11.836 11.578 3.359 1 98.88 82 CYS A N 1
ATOM 650 C CA . CYS A 1 82 ? -11.078 10.336 3.342 1 98.88 82 CYS A CA 1
ATOM 651 C C . CYS A 1 82 ? -11.781 9.25 4.152 1 98.88 82 CYS A C 1
ATOM 653 O O . CYS A 1 82 ? -12.805 9.516 4.789 1 98.88 82 CYS A O 1
ATOM 655 N N . ARG A 1 83 ? -11.281 8.047 4.039 1 98.75 83 ARG A N 1
ATOM 656 C CA . ARG A 1 83 ? -11.609 6.91 4.898 1 98.75 83 ARG A CA 1
ATOM 657 C C . ARG A 1 83 ? -10.391 6.008 5.102 1 98.75 83 ARG A C 1
ATOM 659 O O . ARG A 1 83 ? -9.594 5.816 4.18 1 98.75 83 ARG A O 1
ATOM 666 N N . GLY A 1 84 ? -10.312 5.473 6.266 1 98.62 84 GLY A N 1
ATOM 667 C CA . GLY A 1 84 ? -9.188 4.617 6.602 1 98.62 84 GLY A CA 1
ATOM 668 C C . GLY A 1 84 ? -9.57 3.154 6.738 1 98.62 84 GLY A C 1
ATOM 669 O O . GLY A 1 84 ? -10.695 2.838 7.129 1 98.62 84 GLY A O 1
ATOM 670 N N . GLN A 1 85 ? -8.703 2.326 6.414 1 98.5 85 GLN A N 1
ATOM 671 C CA . GLN A 1 85 ? -8.742 0.891 6.672 1 98.5 85 GLN A CA 1
ATOM 672 C C . GLN A 1 85 ? -7.395 0.377 7.164 1 98.5 85 GLN A C 1
ATOM 674 O O . GLN A 1 85 ? -6.355 0.966 6.863 1 98.5 85 GLN A O 1
ATOM 679 N N . GLY A 1 86 ? -7.391 -0.74 7.922 1 97.94 86 GLY A N 1
ATOM 680 C CA . GLY A 1 86 ? -6.145 -1.328 8.391 1 97.94 86 GLY A CA 1
ATOM 681 C C . GLY A 1 86 ? -5.934 -1.176 9.883 1 97.94 86 GLY A C 1
ATOM 682 O O . GLY A 1 86 ? -6.895 -1.016 10.633 1 97.94 86 GLY A O 1
ATOM 683 N N . SER A 1 87 ? -4.703 -1.221 10.289 1 96.56 87 SER A N 1
ATOM 684 C CA . SER A 1 87 ? -4.391 -1.414 11.703 1 96.56 87 SER A CA 1
ATOM 685 C C . SER A 1 87 ? -4.289 -0.08 12.43 1 96.56 87 SER A C 1
ATOM 687 O O . SER A 1 87 ? -4.359 -0.034 13.664 1 96.56 87 SER A O 1
ATOM 689 N N . ASN A 1 88 ? -4.02 0.949 11.688 1 97.62 88 ASN A N 1
ATOM 690 C CA . ASN A 1 88 ? -3.709 2.23 12.32 1 97.62 88 ASN A CA 1
ATOM 691 C C . ASN A 1 88 ? -4.742 3.295 11.953 1 97.62 88 ASN A C 1
ATOM 693 O O . ASN A 1 88 ? -5.293 3.281 10.852 1 97.62 88 ASN A O 1
ATOM 697 N N . ILE A 1 89 ? -4.965 4.203 12.922 1 97.56 89 ILE A N 1
ATOM 698 C CA . ILE A 1 89 ? -6.043 5.156 12.68 1 97.56 89 ILE A CA 1
ATOM 699 C C . ILE A 1 89 ? -5.539 6.578 12.914 1 97.56 89 ILE A C 1
ATOM 701 O O . ILE A 1 89 ? -6.238 7.551 12.617 1 97.56 89 ILE A O 1
ATOM 705 N N . TYR A 1 90 ? -4.375 6.699 13.484 1 98.06 90 TYR A N 1
ATOM 706 C CA . TYR A 1 90 ? -3.859 8.031 13.781 1 98.06 90 TYR A CA 1
ATOM 707 C C . TYR A 1 90 ? -2.873 8.484 12.711 1 98.06 90 TYR A C 1
ATOM 709 O O . TYR A 1 90 ? -1.865 7.816 12.461 1 98.06 90 TYR A O 1
ATOM 717 N N . TYR A 1 91 ? -3.17 9.578 12.109 1 98.62 91 TYR A N 1
ATOM 718 C CA . TYR A 1 91 ? -2.385 10.195 11.047 1 98.62 91 TYR A CA 1
ATOM 719 C C . TYR A 1 91 ? -2.031 11.641 11.398 1 98.62 91 TYR A C 1
ATOM 721 O O . TYR A 1 91 ? -2.514 12.18 12.398 1 98.62 91 TYR A O 1
ATOM 729 N N . LYS A 1 92 ? -1.195 12.211 10.617 1 98.44 92 LYS A N 1
ATOM 730 C CA . LYS A 1 92 ? -0.966 13.648 10.727 1 98.44 92 LYS A CA 1
ATOM 731 C C . LYS A 1 92 ? -0.727 14.273 9.359 1 98.44 92 LYS A C 1
ATOM 733 O O . LYS A 1 92 ? -0.301 13.586 8.422 1 98.44 92 LYS A O 1
ATOM 738 N N . VAL A 1 93 ? -1.103 15.492 9.273 1 98.81 93 VAL A N 1
ATOM 739 C CA . VAL A 1 93 ? -0.684 16.344 8.164 1 98.81 93 VAL A CA 1
ATOM 740 C C . VAL A 1 93 ? 0.601 17.078 8.531 1 98.81 93 VAL A C 1
ATOM 742 O O . VAL A 1 93 ? 0.738 17.578 9.656 1 98.81 93 VAL A O 1
ATOM 745 N N . VAL A 1 94 ? 1.524 17.125 7.637 1 97.94 94 VAL A N 1
ATOM 746 C CA . VAL A 1 94 ? 2.811 17.781 7.84 1 97.94 94 VAL A CA 1
ATOM 747 C C . VAL A 1 94 ? 2.986 18.891 6.809 1 97.94 94 VAL A C 1
ATOM 749 O O . VAL A 1 94 ? 3.02 18.641 5.605 1 97.94 94 VAL A O 1
ATOM 752 N N . LEU A 1 95 ? 3.082 20.109 7.266 1 98.19 95 LEU A N 1
ATOM 753 C CA . LEU A 1 95 ? 3.277 21.25 6.391 1 98.19 95 LEU A CA 1
ATOM 754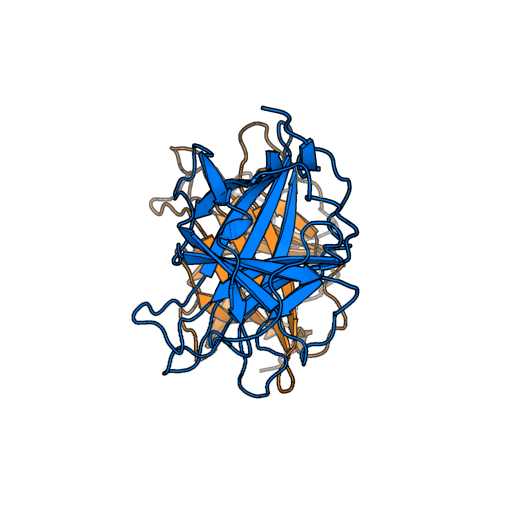 C C . LEU A 1 95 ? 4.652 21.875 6.609 1 98.19 95 LEU A C 1
ATOM 756 O O . LEU A 1 95 ? 5.219 21.781 7.703 1 98.19 95 LEU A O 1
ATOM 760 N N . ARG A 1 96 ? 5.188 22.453 5.562 1 97 96 ARG A N 1
ATOM 761 C CA . ARG A 1 96 ? 6.316 23.391 5.609 1 97 96 ARG A CA 1
ATOM 762 C C . ARG A 1 96 ? 5.988 24.688 4.883 1 97 96 ARG A C 1
ATOM 764 O O . ARG A 1 96 ? 5.113 24.719 4.016 1 97 96 ARG A O 1
ATOM 771 N N . HIS A 1 97 ? 6.707 25.75 5.352 1 97.25 97 HIS A N 1
ATOM 772 C CA . HIS A 1 97 ? 6.48 27.047 4.734 1 97.25 97 HIS A CA 1
ATOM 773 C C . HIS A 1 97 ? 7.789 27.688 4.277 1 97.25 97 HIS A C 1
ATOM 775 O O . HIS A 1 97 ? 8.867 27.203 4.625 1 97.25 97 HIS A O 1
ATOM 781 N N . LYS A 1 98 ? 7.711 28.625 3.393 1 96.06 98 LYS A N 1
ATOM 782 C CA . LYS A 1 98 ? 8.781 29.547 3.016 1 96.06 98 LYS A CA 1
ATOM 783 C C . LYS A 1 98 ? 9.945 28.812 2.367 1 96.06 98 LYS A C 1
ATOM 785 O O . LYS A 1 98 ? 11.109 29.141 2.605 1 96.06 98 LYS A O 1
ATOM 790 N N . GLY A 1 99 ? 9.648 27.703 1.743 1 92.81 99 GLY A N 1
ATOM 791 C CA . GLY A 1 99 ? 10.656 27 0.965 1 92.81 99 GLY A CA 1
ATOM 792 C C . GLY A 1 99 ? 11.5 26.062 1.799 1 92.81 99 GLY A C 1
ATOM 793 O O . GLY A 1 99 ? 12.492 25.516 1.312 1 92.81 99 GLY A O 1
ATOM 794 N N . LEU A 1 100 ? 11.148 25.922 3.016 1 87.38 100 LEU A N 1
ATOM 795 C CA . LEU A 1 100 ? 11.836 24.953 3.854 1 87.38 100 LEU A CA 1
ATOM 796 C C . LEU A 1 100 ? 11.5 23.531 3.418 1 87.38 100 LEU A C 1
ATOM 798 O O . LEU A 1 100 ? 10.328 23.141 3.404 1 87.38 100 LEU A O 1
ATOM 802 N N . HIS A 1 101 ? 12.562 22.797 3.029 1 82.44 101 HIS A N 1
ATOM 803 C CA . HIS A 1 101 ? 12.281 21.469 2.494 1 82.44 101 HIS A CA 1
ATOM 804 C C . HIS A 1 101 ? 13.273 20.438 3.023 1 82.44 101 HIS A C 1
ATOM 806 O O . HIS A 1 101 ? 13.164 19.25 2.719 1 82.44 101 HIS A O 1
ATOM 812 N N . SER A 1 102 ? 14.125 20.922 3.799 1 82.56 102 SER A N 1
ATOM 813 C CA . SER A 1 102 ? 15.148 20.031 4.312 1 82.56 102 SER A CA 1
ATOM 814 C C . SER A 1 102 ? 14.625 19.203 5.492 1 82.56 102 SER A C 1
ATOM 816 O O . SER A 1 102 ? 13.773 19.672 6.25 1 82.56 102 SER A O 1
ATOM 818 N N . ASN A 1 103 ? 15.18 18.016 5.633 1 79.81 103 ASN A N 1
ATOM 819 C CA . ASN A 1 103 ? 14.82 17.188 6.773 1 79.81 103 ASN A CA 1
ATOM 820 C C . ASN A 1 103 ? 15.266 17.812 8.094 1 79.81 103 ASN A C 1
ATOM 822 O O . ASN A 1 103 ? 14.828 17.406 9.164 1 79.81 103 ASN A O 1
ATOM 826 N N . LYS A 1 104 ? 16.094 18.844 8 1 83.38 104 LYS A N 1
ATOM 827 C CA . LYS A 1 104 ? 16.594 19.531 9.188 1 83.38 104 LYS A CA 1
ATOM 828 C C . LYS A 1 104 ? 15.68 20.688 9.586 1 83.38 104 LYS A C 1
ATOM 830 O O . LYS A 1 104 ? 15.836 21.266 10.656 1 83.38 104 LYS A O 1
ATOM 835 N N . ASP A 1 105 ? 14.719 20.891 8.742 1 89.31 105 ASP A N 1
ATOM 836 C CA . ASP A 1 105 ? 13.8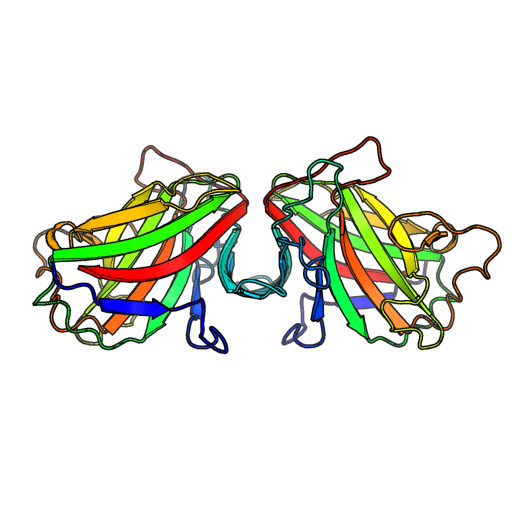2 22.016 9.008 1 89.31 105 ASP A CA 1
ATOM 837 C C . ASP A 1 105 ? 12.664 21.594 9.914 1 89.31 105 ASP A C 1
ATOM 839 O O . ASP A 1 105 ? 12.281 20.422 9.938 1 89.31 105 ASP A O 1
ATOM 843 N N . ILE A 1 106 ? 12.141 22.594 10.531 1 93.31 106 ILE A N 1
ATOM 844 C CA . ILE A 1 106 ? 10.938 22.422 11.344 1 93.31 106 ILE A CA 1
ATOM 845 C C . ILE A 1 106 ? 9.75 22.094 10.445 1 93.31 106 ILE A C 1
ATOM 847 O O . ILE A 1 106 ? 9.664 22.578 9.312 1 93.31 106 ILE A O 1
ATOM 851 N N . THR A 1 107 ? 8.969 21.281 10.961 1 96.25 107 THR A N 1
ATOM 852 C CA . THR A 1 107 ? 7.695 21 10.312 1 96.25 107 THR A CA 1
ATOM 853 C C . THR A 1 107 ? 6.527 21.516 11.148 1 96.25 107 THR A C 1
ATOM 855 O O . THR A 1 107 ? 6.66 21.688 12.359 1 96.25 107 THR A O 1
ATOM 858 N N . TYR A 1 108 ? 5.461 21.828 10.547 1 97.88 108 TYR A N 1
ATOM 859 C CA . TYR A 1 108 ? 4.211 22.156 11.227 1 97.88 108 TYR A CA 1
ATOM 860 C C . TYR A 1 108 ? 3.189 21.031 11.055 1 97.88 108 TYR A C 1
ATOM 862 O O . TYR A 1 108 ? 2.787 20.719 9.93 1 97.88 108 TYR A O 1
ATOM 870 N N . GLU A 1 109 ? 2.795 20.5 12.203 1 98.31 109 GLU A N 1
ATOM 871 C CA . GLU A 1 109 ? 2.049 19.25 12.141 1 98.31 109 GLU A CA 1
ATOM 872 C C . GLU A 1 109 ? 0.727 19.359 12.891 1 98.31 109 GLU A C 1
ATOM 874 O O . GLU A 1 109 ? 0.625 20.094 13.883 1 98.31 109 GLU A O 1
ATOM 879 N N . GLN A 1 110 ? -0.244 18.688 12.43 1 98.5 110 GLN A N 1
ATOM 880 C CA . GLN A 1 110 ? -1.506 18.453 13.133 1 98.5 110 GLN A CA 1
ATOM 881 C C . GLN A 1 110 ? -1.967 17.016 12.977 1 98.5 110 GLN A C 1
ATOM 883 O O . GLN A 1 110 ? -1.918 16.453 11.883 1 98.5 110 GLN A O 1
ATOM 888 N N . PHE A 1 111 ? -2.377 16.438 14.086 1 97.94 111 PHE A N 1
ATOM 889 C CA . PHE A 1 111 ? -2.768 15.031 14.156 1 97.94 111 PHE A CA 1
ATOM 890 C C . PHE A 1 111 ? -4.27 14.875 13.938 1 97.94 111 PHE A C 1
ATOM 892 O O . PHE A 1 111 ? -5.047 15.773 14.289 1 97.94 111 PHE A O 1
ATOM 899 N N . PHE A 1 112 ? -4.664 13.773 13.352 1 98.56 112 PHE A N 1
ATOM 900 C CA . PHE A 1 112 ? -6.094 13.508 13.219 1 98.56 112 PHE A CA 1
ATOM 901 C C . PHE A 1 112 ? -6.367 12.008 13.242 1 98.56 112 PHE A C 1
ATOM 903 O O . PHE A 1 112 ? -5.453 11.203 13.039 1 98.56 112 PHE A O 1
ATOM 910 N N . THR A 1 113 ? -7.578 11.68 13.555 1 98.44 113 THR A N 1
ATOM 911 C CA . THR A 1 113 ? -8.078 10.305 13.508 1 98.44 113 THR A CA 1
ATOM 912 C C . THR A 1 113 ? -8.805 10.039 12.195 1 98.44 113 THR A C 1
ATOM 914 O O . THR A 1 113 ? -9.727 10.766 11.836 1 98.44 113 THR A O 1
ATOM 917 N N . ALA A 1 114 ? -8.32 9.062 11.477 1 98.5 114 ALA A N 1
ATOM 918 C CA . ALA A 1 114 ? -8.984 8.711 10.219 1 98.5 114 ALA A CA 1
ATOM 919 C C . ALA A 1 114 ? -10.344 8.078 10.477 1 98.5 114 ALA A C 1
ATOM 921 O O . ALA A 1 114 ? -10.492 7.246 11.375 1 98.5 114 ALA A O 1
ATOM 922 N N . PRO A 1 115 ? -11.383 8.555 9.75 1 98.62 115 PRO A N 1
ATOM 923 C CA . PRO A 1 115 ? -12.648 7.812 9.789 1 98.62 115 PRO A CA 1
ATOM 924 C C . PRO A 1 115 ? -12.523 6.414 9.188 1 98.62 115 PRO A C 1
ATOM 926 O O . PRO A 1 115 ? -12.242 6.273 7.996 1 98.62 115 PRO A O 1
ATOM 929 N N . MET A 1 116 ? -12.766 5.383 10.039 1 98.19 116 MET A N 1
ATOM 930 C CA . MET A 1 116 ? -12.57 4.008 9.586 1 98.19 116 MET A CA 1
ATOM 931 C C . MET A 1 116 ? -13.828 3.475 8.914 1 98.19 116 MET A C 1
ATOM 933 O O . MET A 1 116 ? -14.906 3.463 9.516 1 98.19 116 MET A O 1
ATOM 937 N N . SER A 1 117 ? -13.68 3.133 7.645 1 97.5 117 SER A N 1
ATOM 938 C CA . SER A 1 117 ? -14.797 2.605 6.867 1 97.5 117 SER A CA 1
ATOM 939 C C . SER A 1 117 ? -14.32 2 5.555 1 97.5 117 SER A C 1
ATOM 941 O O . SER A 1 117 ? -13.305 2.422 5.004 1 97.5 117 SER A O 1
ATOM 943 N N . ASN A 1 118 ? -15.016 0.987 5.098 1 94 118 ASN A N 1
ATOM 944 C CA . ASN A 1 118 ? -14.805 0.538 3.725 1 94 118 ASN A CA 1
ATOM 945 C C . ASN A 1 118 ? -15.953 0.957 2.812 1 94 118 ASN A C 1
ATOM 947 O O . ASN A 1 118 ? -16.016 0.535 1.657 1 94 118 ASN A O 1
ATOM 951 N N . ILE A 1 119 ? -16.797 1.714 3.336 1 93.62 119 ILE A N 1
ATOM 952 C CA . ILE A 1 119 ? -18 2.094 2.584 1 93.62 119 ILE A CA 1
ATOM 953 C C . ILE A 1 119 ? -18.047 3.613 2.436 1 93.62 119 ILE A C 1
ATOM 955 O O . ILE A 1 119 ? -17.984 4.137 1.322 1 93.62 119 ILE A O 1
ATOM 959 N N . ASP A 1 120 ? -18.047 4.301 3.518 1 96.62 120 ASP A N 1
ATOM 960 C CA . ASP A 1 120 ? -18.344 5.727 3.508 1 96.62 120 ASP A CA 1
ATOM 961 C C . ASP A 1 120 ? -17.094 6.559 3.723 1 96.62 120 ASP A C 1
ATOM 963 O O . ASP A 1 120 ? -16.234 6.211 4.543 1 96.62 120 ASP A O 1
ATOM 967 N N . PHE A 1 121 ? -17.031 7.582 2.992 1 98.25 121 PHE A N 1
ATOM 968 C CA . PHE A 1 121 ? -16.031 8.617 3.242 1 98.25 121 PHE A CA 1
ATOM 969 C C . PHE A 1 121 ? -16.562 9.648 4.227 1 98.25 121 PHE A C 1
ATOM 971 O O . PHE A 1 121 ? -17.766 9.828 4.355 1 98.25 121 PHE A O 1
ATOM 978 N N . SER A 1 122 ? -15.648 10.266 4.906 1 98.56 122 SER A N 1
ATOM 979 C CA . SER A 1 122 ? -15.953 11.375 5.812 1 98.56 122 SER A CA 1
ATOM 980 C C . SER A 1 122 ? -14.891 12.461 5.727 1 98.56 122 SER A C 1
ATOM 982 O O . SER A 1 122 ? -13.781 12.227 5.246 1 98.56 122 SER A O 1
ATOM 984 N N . THR A 1 123 ? -15.273 13.625 6.164 1 98.62 123 THR A N 1
ATOM 985 C CA . THR A 1 123 ? -14.367 14.758 6.094 1 98.62 123 THR A CA 1
ATOM 986 C C . THR A 1 123 ? -13.719 15.023 7.449 1 98.62 123 THR A C 1
ATOM 988 O O . THR A 1 123 ? -14.414 15.125 8.461 1 98.62 123 THR A O 1
ATOM 991 N N . VAL A 1 124 ? -12.484 15.039 7.457 1 98.81 124 VAL A N 1
ATOM 992 C CA . VAL A 1 124 ? -11.711 15.492 8.609 1 98.81 124 VAL A CA 1
ATOM 993 C C . VAL A 1 124 ? -11.391 16.984 8.461 1 98.81 124 VAL A C 1
ATOM 995 O O . VAL A 1 124 ? -10.906 17.422 7.414 1 98.81 124 VAL A O 1
ATOM 998 N N . ILE A 1 125 ? -11.688 17.734 9.477 1 98.81 125 ILE A N 1
ATOM 999 C CA . ILE A 1 125 ? -11.445 19.172 9.438 1 98.81 125 ILE A CA 1
ATOM 1000 C C . ILE A 1 125 ? -10.273 19.516 10.359 1 98.81 125 ILE A C 1
ATOM 1002 O O . ILE A 1 125 ? -10.305 19.219 11.555 1 98.81 125 ILE A O 1
ATOM 1006 N N . LEU A 1 126 ? -9.281 20.172 9.812 1 98.88 126 LEU A N 1
ATOM 1007 C CA . LEU A 1 126 ? -8.086 20.562 10.547 1 98.88 126 LEU A CA 1
ATOM 1008 C C . LEU A 1 126 ? -7.918 22.078 10.523 1 98.88 126 LEU A C 1
ATOM 1010 O O . LEU A 1 126 ? -7.445 22.641 9.531 1 98.88 126 LEU A O 1
ATOM 1014 N N . PRO A 1 127 ? -8.219 22.734 11.578 1 98.81 127 PRO A N 1
ATOM 1015 C CA . PRO A 1 127 ? -7.996 24.172 11.617 1 98.81 127 PRO A CA 1
ATOM 1016 C C . PRO A 1 127 ? -6.531 24.562 11.422 1 98.81 127 PRO A C 1
ATOM 1018 O O . PRO A 1 127 ? -5.652 23.984 12.078 1 98.81 127 PRO A O 1
ATOM 1021 N N . LEU A 1 128 ? -6.309 25.562 10.57 1 98.56 128 LEU A N 1
ATOM 1022 C CA . LEU A 1 128 ? -4.953 26 10.266 1 98.56 128 LEU A CA 1
ATOM 1023 C C . LEU A 1 128 ? -4.258 26.516 11.523 1 98.56 128 LEU A C 1
ATOM 1025 O O . LEU A 1 128 ? -3.047 26.344 11.688 1 98.56 128 LEU A O 1
ATOM 1029 N N . LYS A 1 129 ? -4.965 27.047 12.43 1 97.44 129 LYS A N 1
ATOM 1030 C CA . LYS A 1 129 ? -4.418 27.641 13.648 1 97.44 129 LYS A CA 1
ATOM 1031 C C . LYS A 1 129 ? -3.879 26.562 14.586 1 97.44 129 LYS A C 1
ATOM 1033 O O . LYS A 1 129 ? -3.143 26.859 15.531 1 97.44 129 LYS A O 1
ATOM 1038 N N . ASN A 1 130 ? -4.277 25.328 14.344 1 98.31 130 ASN A N 1
ATOM 1039 C CA . ASN A 1 130 ? -3.9 24.25 15.25 1 98.31 130 ASN A CA 1
ATOM 1040 C C . ASN A 1 130 ? -2.631 23.547 14.781 1 98.31 130 ASN A C 1
ATOM 1042 O O . ASN A 1 130 ? -2.162 22.609 15.43 1 98.31 130 ASN A O 1
ATOM 1046 N N . PHE A 1 131 ? -2.105 23.953 13.656 1 98.12 131 PHE A N 1
ATOM 1047 C CA . PHE A 1 131 ? -0.814 23.406 13.258 1 98.12 131 PHE A CA 1
ATOM 1048 C C . PHE A 1 131 ? 0.3 23.938 14.148 1 98.12 131 PHE A C 1
ATOM 1050 O O . PHE A 1 131 ? 0.469 25.156 14.281 1 98.12 131 PHE A O 1
ATOM 1057 N N . LYS A 1 132 ? 1.065 23 14.742 1 97.19 132 LYS A N 1
ATOM 1058 C CA . LYS A 1 132 ? 2.135 23.359 15.672 1 97.19 132 LYS A CA 1
ATOM 1059 C C . LYS A 1 132 ? 3.5 22.953 15.117 1 97.19 132 LYS A C 1
ATOM 1061 O O . LYS A 1 132 ? 3.605 21.984 14.375 1 97.19 132 LYS A O 1
ATOM 1066 N N . PRO A 1 133 ? 4.496 23.656 15.523 1 97.06 133 PRO A N 1
ATOM 1067 C CA . PRO A 1 133 ? 5.844 23.344 15.047 1 97.06 133 PRO A CA 1
ATOM 1068 C C . PRO A 1 133 ? 6.438 22.125 15.75 1 97.06 133 PRO A C 1
ATOM 1070 O O . PRO A 1 133 ? 6.289 21.969 16.969 1 97.06 133 PRO A O 1
ATOM 1073 N N . TYR A 1 134 ? 7.078 21.281 14.992 1 95.38 134 TYR A N 1
ATOM 1074 C CA . TYR A 1 134 ? 7.715 20.062 15.508 1 95.38 134 TYR A CA 1
ATOM 1075 C C . TYR A 1 134 ? 9.102 19.891 14.906 1 95.38 134 TYR A C 1
ATOM 1077 O O . TYR A 1 134 ? 9.375 20.359 13.797 1 95.38 134 TYR A O 1
ATOM 1085 N N . TYR A 1 135 ? 9.93 19.219 15.68 1 91.69 135 TYR A N 1
ATOM 1086 C CA . TYR A 1 135 ? 11.227 18.734 15.211 1 91.69 135 TYR A CA 1
ATOM 1087 C C . TYR A 1 135 ? 11.492 17.328 15.719 1 91.69 135 TYR A C 1
ATOM 1089 O O . TYR A 1 135 ? 11.625 17.109 16.922 1 91.69 135 TYR A O 1
ATOM 1097 N N . ARG A 1 136 ? 11.586 16.391 14.828 1 86.5 136 ARG A N 1
ATOM 1098 C CA . ARG A 1 136 ? 11.82 14.984 15.117 1 86.5 136 ARG A CA 1
ATOM 1099 C C . ARG A 1 136 ? 10.828 14.469 16.141 1 86.5 136 ARG A C 1
ATOM 1101 O O . ARG A 1 136 ? 11.219 13.844 17.141 1 86.5 136 ARG A O 1
ATOM 1108 N N . GLY A 1 137 ? 9.609 14.828 15.93 1 86 137 GLY A N 1
ATOM 1109 C CA . GLY A 1 137 ? 8.531 14.25 16.719 1 86 137 GLY A CA 1
ATOM 1110 C C . GLY A 1 137 ? 8.25 15.016 18 1 86 137 GLY A C 1
ATOM 1111 O O . GLY A 1 137 ? 7.277 14.727 18.703 1 86 137 GLY A O 1
ATOM 1112 N N . ARG A 1 138 ? 9.031 16.031 18.266 1 91 138 ARG A N 1
ATOM 1113 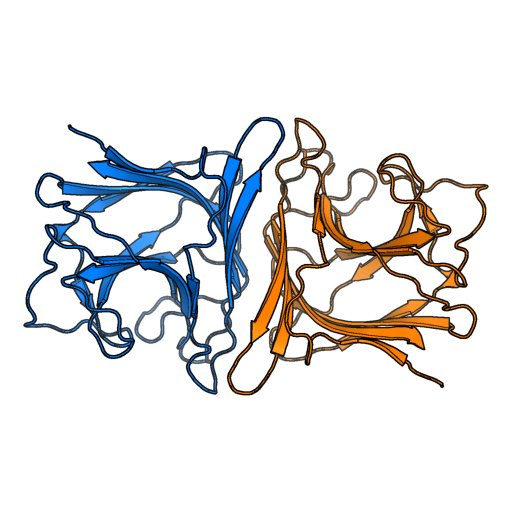C CA . ARG A 1 138 ? 8.812 16.828 19.469 1 91 138 ARG A CA 1
ATOM 1114 C C . ARG A 1 138 ? 8.336 18.234 19.109 1 91 138 ARG A C 1
ATOM 1116 O O . ARG A 1 138 ? 8.836 18.844 18.156 1 91 138 ARG A O 1
ATOM 1123 N N . GLU A 1 139 ? 7.324 18.594 19.891 1 93.69 139 GLU A N 1
ATOM 1124 C CA . GLU A 1 139 ? 6.887 19.984 19.703 1 93.69 139 GLU A CA 1
ATOM 1125 C C . GLU A 1 139 ? 7.992 20.969 20.094 1 93.69 139 GLU A C 1
ATOM 1127 O O . GLU A 1 139 ? 8.664 20.781 21.109 1 93.69 139 GLU A O 1
ATOM 1132 N N . VAL A 1 140 ? 8.25 21.984 19.219 1 92.31 140 VAL A N 1
ATOM 1133 C CA . VAL A 1 140 ? 9.25 23.016 19.484 1 92.31 140 VAL A CA 1
ATOM 1134 C C . VAL A 1 140 ? 8.562 24.344 19.766 1 92.31 140 VAL A C 1
ATOM 1136 O O . VAL A 1 140 ? 8.125 25.031 18.828 1 92.31 140 VAL A O 1
ATOM 1139 N N . PRO A 1 141 ? 8.672 24.688 20.984 1 86.25 141 PRO A N 1
ATOM 1140 C CA . PRO A 1 141 ? 8.031 25.969 21.312 1 86.25 141 PRO A CA 1
ATOM 1141 C C . PRO A 1 141 ? 8.852 27.172 20.844 1 86.25 141 PRO A C 1
ATOM 1143 O O . PRO A 1 141 ? 10.023 27.016 20.5 1 86.25 141 PRO A O 1
ATOM 1146 N N . ASP A 1 142 ? 8.297 28.359 20.734 1 88.44 142 ASP A N 1
ATOM 1147 C CA . ASP A 1 142 ? 8.914 29.672 20.562 1 88.44 142 ASP A CA 1
ATOM 1148 C C . ASP A 1 142 ? 9.492 29.828 19.156 1 88.44 142 ASP A C 1
ATOM 1150 O O . ASP A 1 142 ? 10.609 30.344 19 1 88.44 142 ASP A O 1
ATOM 1154 N N . VAL A 1 143 ? 8.938 29.141 18.234 1 91.19 143 VAL A N 1
ATOM 1155 C CA . VAL A 1 143 ? 9.273 29.406 16.844 1 91.19 143 VAL A CA 1
ATOM 1156 C C . VAL A 1 143 ? 8.094 30.094 16.156 1 91.19 143 VAL A C 1
ATOM 1158 O O . VAL A 1 143 ? 6.992 30.156 16.719 1 91.19 143 VAL A O 1
ATOM 1161 N N . GLU A 1 144 ? 8.375 30.766 15.078 1 93.88 144 GLU A N 1
ATOM 1162 C CA . GLU A 1 144 ? 7.309 31.453 14.359 1 93.88 144 GLU A CA 1
ATOM 1163 C C . GLU A 1 144 ? 6.191 30.484 13.977 1 93.88 144 GLU A C 1
ATOM 1165 O O . GLU A 1 144 ? 6.445 29.328 13.664 1 93.88 144 GLU A O 1
ATOM 1170 N N . PRO A 1 145 ? 4.996 30.984 14.055 1 94.75 145 PRO A N 1
ATOM 1171 C CA . PRO A 1 145 ? 3.883 30.141 13.617 1 94.75 145 PRO A CA 1
ATOM 1172 C C . PRO A 1 145 ? 3.904 29.859 12.117 1 94.75 145 PRO A C 1
ATOM 1174 O O . PRO A 1 145 ? 4.648 30.5 11.375 1 94.75 145 PRO A O 1
ATOM 1177 N N . LEU A 1 146 ? 3.146 28.875 11.719 1 97 146 LEU A N 1
ATOM 1178 C CA . LEU A 1 146 ? 3.014 28.547 10.305 1 97 146 LEU A CA 1
ATOM 1179 C C . LEU A 1 146 ? 2.604 29.766 9.492 1 97 146 LEU A C 1
ATOM 1181 O O . LEU A 1 146 ? 1.652 30.469 9.852 1 97 146 LEU A O 1
ATOM 1185 N N . ASP A 1 147 ? 3.375 30.078 8.508 1 97.94 147 ASP A N 1
ATOM 1186 C CA . ASP A 1 147 ? 2.969 31.094 7.539 1 97.94 147 ASP A CA 1
ATOM 1187 C C . ASP A 1 147 ? 1.972 30.531 6.531 1 97.94 147 ASP A C 1
ATOM 1189 O O . ASP A 1 147 ? 2.367 30 5.488 1 97.94 147 ASP A O 1
ATOM 1193 N N . THR A 1 148 ? 0.675 30.703 6.801 1 98.25 148 THR A N 1
ATOM 1194 C CA . THR A 1 148 ? -0.372 30.078 5.992 1 98.25 148 THR A CA 1
ATOM 1195 C C . THR A 1 148 ? -0.406 30.688 4.594 1 98.25 148 THR A C 1
ATOM 1197 O O . THR A 1 148 ? -1.024 30.141 3.684 1 98.25 148 THR A O 1
ATOM 1200 N N . ALA A 1 149 ? 0.244 31.797 4.375 1 98.12 149 ALA A N 1
ATOM 1201 C CA . ALA A 1 149 ? 0.243 32.469 3.072 1 98.12 149 ALA A CA 1
ATOM 1202 C C . ALA A 1 149 ? 1.314 31.859 2.158 1 98.12 149 ALA A C 1
ATOM 1204 O O . ALA A 1 149 ? 1.358 32.188 0.966 1 98.12 149 ALA A O 1
ATOM 1205 N N . ASN A 1 150 ? 2.139 31.062 2.736 1 97.94 150 ASN A N 1
ATOM 1206 C CA . ASN A 1 150 ? 3.268 30.547 1.965 1 97.94 150 ASN A CA 1
ATOM 1207 C C . ASN A 1 150 ? 3.609 29.109 2.35 1 97.94 150 ASN A C 1
ATOM 1209 O O . ASN A 1 150 ? 4.742 28.828 2.742 1 97.94 150 ASN A O 1
ATOM 1213 N N . ILE A 1 151 ? 2.678 28.234 2.154 1 98.19 151 ILE A N 1
ATOM 1214 C CA . ILE A 1 151 ? 2.898 26.812 2.387 1 98.19 151 ILE A CA 1
ATOM 1215 C C . ILE A 1 151 ? 3.557 26.188 1.159 1 98.19 151 ILE A C 1
ATOM 1217 O O . ILE A 1 151 ? 3 26.234 0.059 1 98.19 151 ILE A O 1
ATOM 1221 N N . THR A 1 152 ? 4.746 25.531 1.387 1 98.06 152 THR A N 1
ATOM 1222 C CA . THR A 1 152 ? 5.543 25.109 0.24 1 98.06 152 THR A CA 1
ATOM 1223 C C . THR A 1 152 ? 5.691 23.578 0.214 1 98.06 152 THR A C 1
ATOM 1225 O O . THR A 1 152 ? 6.258 23.031 -0.729 1 98.06 152 THR A O 1
ATOM 1228 N N . MET A 1 153 ? 5.219 22.938 1.248 1 97.75 153 MET A N 1
ATOM 1229 C CA . MET A 1 153 ? 5.191 21.469 1.282 1 97.75 153 MET A CA 1
ATOM 1230 C C . MET A 1 153 ? 3.943 20.969 1.994 1 97.75 153 MET A C 1
ATOM 1232 O O . MET A 1 153 ? 3.537 21.531 3.016 1 97.75 153 MET A O 1
ATOM 1236 N N . PHE A 1 154 ? 3.312 19.984 1.478 1 98.56 154 PHE A N 1
ATOM 1237 C CA . PHE A 1 154 ? 2.164 19.312 2.061 1 98.56 154 PHE A CA 1
ATOM 1238 C C . PHE A 1 154 ? 2.416 17.812 2.15 1 98.56 154 PHE A C 1
ATOM 1240 O O . PHE A 1 154 ? 2.83 17.188 1.172 1 98.56 154 PHE A O 1
ATOM 1247 N N . GLY A 1 155 ? 2.195 17.25 3.352 1 98.19 155 GLY A N 1
ATOM 1248 C CA . GLY A 1 155 ? 2.436 15.828 3.496 1 98.19 155 GLY A CA 1
ATOM 1249 C C . GLY A 1 155 ? 1.413 15.141 4.379 1 98.19 155 GLY A C 1
ATOM 1250 O O . GLY A 1 155 ? 0.713 15.797 5.156 1 98.19 155 GLY A O 1
ATOM 1251 N N . LEU A 1 156 ? 1.198 13.867 4.191 1 98.81 156 LEU A N 1
ATOM 1252 C CA . LEU A 1 156 ? 0.498 12.938 5.074 1 98.81 156 LEU A CA 1
ATOM 1253 C C . LEU A 1 156 ? 1.468 11.93 5.688 1 98.81 156 LEU A C 1
ATOM 1255 O O . LEU A 1 156 ? 2.385 11.461 5.012 1 98.81 156 LEU A O 1
ATOM 1259 N N . GLN A 1 157 ? 1.216 11.672 6.941 1 98.44 157 GLN A N 1
ATOM 1260 C CA . GLN A 1 157 ? 2.139 10.75 7.602 1 98.44 157 GLN A CA 1
ATOM 1261 C C . GLN A 1 157 ? 1.42 9.914 8.656 1 98.44 157 GLN A C 1
ATOM 1263 O O . GLN A 1 157 ? 0.496 10.391 9.312 1 98.44 157 GLN A O 1
ATOM 1268 N N . MET A 1 158 ? 1.837 8.688 8.719 1 98.12 158 MET A N 1
ATOM 1269 C CA . MET A 1 158 ? 1.558 7.824 9.859 1 98.12 158 MET A CA 1
ATOM 1270 C C . MET A 1 158 ? 2.77 7.73 10.781 1 98.12 158 MET A C 1
ATOM 1272 O O . MET A 1 158 ? 3.908 7.691 10.312 1 98.12 158 MET A O 1
ATOM 1276 N N . TYR A 1 159 ? 2.514 7.691 12.094 1 97.12 159 TYR A N 1
ATOM 1277 C CA . TYR A 1 159 ? 3.619 7.746 13.039 1 97.12 159 TYR A CA 1
ATOM 1278 C C . TYR A 1 159 ? 3.537 6.605 14.047 1 97.12 159 TYR A C 1
ATOM 1280 O O . TYR A 1 159 ? 2.445 6.117 14.352 1 97.12 159 TYR A O 1
ATOM 1288 N N . GLY A 1 160 ? 4.656 6.23 14.539 1 96.81 160 GLY A N 1
ATOM 1289 C CA . GLY A 1 160 ? 4.723 5.152 15.508 1 96.81 160 GLY A CA 1
ATOM 1290 C C . GLY A 1 160 ? 4.41 5.605 16.922 1 96.81 160 GLY A C 1
ATOM 1291 O O . GLY A 1 160 ? 3.994 4.801 17.766 1 96.81 160 GLY A O 1
ATOM 1292 N N . GLY A 1 161 ? 4.652 6.852 17.219 1 95.44 161 GLY A N 1
ATOM 1293 C CA . GLY A 1 161 ? 4.27 7.402 18.516 1 95.44 161 GLY A CA 1
ATOM 1294 C C . GLY A 1 161 ? 5.391 7.367 19.531 1 95.44 161 GLY A C 1
ATOM 1295 O O . GLY A 1 161 ? 5.18 6.988 20.688 1 95.44 161 GLY A O 1
ATOM 1296 N N . VAL A 1 162 ? 6.582 7.738 19.125 1 91.81 162 VAL A N 1
ATOM 1297 C CA . VAL A 1 162 ? 7.77 7.637 19.969 1 91.81 162 VAL A CA 1
ATOM 1298 C C . VAL A 1 162 ? 7.547 8.406 21.266 1 91.81 162 VAL A C 1
ATOM 1300 O O . VAL A 1 162 ? 7.887 7.926 22.359 1 91.81 162 VAL A O 1
ATOM 1303 N N . TYR A 1 163 ? 6.934 9.578 21.234 1 92.44 163 TYR A N 1
ATOM 1304 C CA . TYR A 1 163 ? 6.746 10.414 22.406 1 92.44 163 TYR A CA 1
ATOM 1305 C C . TYR A 1 163 ? 5.277 10.469 22.812 1 92.44 163 TYR A C 1
ATOM 1307 O O . TYR A 1 163 ? 4.848 11.406 23.484 1 92.44 163 TYR A O 1
ATOM 1315 N N . LEU A 1 164 ? 4.559 9.625 22.281 1 91.94 164 LEU A N 1
ATOM 1316 C CA . LEU A 1 164 ? 3.123 9.609 22.547 1 91.94 164 LEU A CA 1
ATOM 1317 C C . LEU A 1 164 ? 2.719 8.336 23.281 1 91.94 164 LEU A C 1
ATOM 1319 O O . LEU A 1 164 ? 3.41 7.32 23.188 1 91.94 164 LEU A O 1
ATOM 1323 N N . PRO A 1 165 ? 1.646 8.469 24.031 1 91.06 165 PRO A N 1
ATOM 1324 C CA . PRO A 1 165 ? 1.15 7.246 24.672 1 91.06 165 PRO A CA 1
ATOM 1325 C C . PRO A 1 165 ? 0.672 6.203 23.672 1 91.06 165 PRO A C 1
ATOM 1327 O O . PRO A 1 165 ? 0.778 5 23.922 1 91.06 165 PRO A O 1
ATOM 1330 N N . ILE A 1 166 ? 0.233 6.719 22.547 1 91.5 166 ILE A N 1
ATOM 1331 C CA . ILE A 1 166 ? -0.265 5.828 21.5 1 91.5 166 ILE A CA 1
ATOM 1332 C C . ILE A 1 166 ? 0.909 5.238 20.719 1 91.5 166 ILE A C 1
ATOM 1334 O O . ILE A 1 166 ? 1.845 5.957 20.359 1 91.5 166 ILE A O 1
ATOM 1338 N N . LYS A 1 167 ? 0.845 3.916 20.547 1 96.19 167 LYS A N 1
ATOM 1339 C CA . LYS A 1 167 ? 1.801 3.219 19.688 1 96.19 167 LYS A CA 1
ATOM 1340 C C . LYS A 1 167 ? 1.1 2.553 18.516 1 96.19 167 LYS A C 1
ATOM 1342 O O . LYS A 1 167 ? 0.053 1.923 18.688 1 96.19 167 LYS A O 1
ATOM 1347 N N . GLN A 1 168 ? 1.631 2.824 17.375 1 97.75 168 GLN A N 1
ATOM 1348 C CA . GLN A 1 168 ? 1.053 2.248 16.172 1 97.75 168 GLN A CA 1
ATOM 1349 C C . GLN A 1 168 ? 2.088 1.431 15.398 1 97.75 168 GLN A C 1
ATOM 1351 O O . GLN A 1 168 ? 3.279 1.741 15.43 1 97.75 168 GLN A O 1
ATOM 1356 N N . LYS A 1 169 ? 1.641 0.406 14.742 1 97.94 169 LYS A N 1
ATOM 1357 C CA . LYS A 1 169 ? 2.43 -0.446 13.852 1 97.94 169 LYS A CA 1
ATOM 1358 C C . LYS A 1 169 ? 1.531 -1.238 12.906 1 97.94 169 LYS A C 1
ATOM 1360 O O . LYS A 1 169 ? 0.338 -1.402 13.172 1 97.94 169 LYS A O 1
ATOM 1365 N N . GLY A 1 170 ? 2.168 -1.687 11.852 1 98.06 170 GLY A N 1
ATOM 1366 C CA . GLY A 1 170 ? 1.423 -2.545 10.938 1 98.06 170 GLY A CA 1
ATOM 1367 C C . GLY A 1 170 ? 1.007 -1.843 9.664 1 98.06 170 GLY A C 1
ATOM 1368 O O . GLY A 1 170 ? 1.588 -0.821 9.289 1 98.06 170 GLY A O 1
ATOM 1369 N N . VAL A 1 171 ? -0.006 -2.412 9 1 98.75 171 VAL A N 1
ATOM 1370 C CA . VAL A 1 171 ? -0.343 -2.002 7.641 1 98.75 171 VAL A CA 1
ATOM 1371 C C . VAL A 1 171 ? -1.658 -1.228 7.645 1 98.75 171 VAL A C 1
ATOM 1373 O O . VAL A 1 171 ? -2.611 -1.614 8.328 1 98.75 171 VAL A O 1
ATOM 1376 N N . SER A 1 172 ? -1.676 -0.135 6.914 1 98.81 172 SER A N 1
ATOM 1377 C CA . SER A 1 172 ? -2.881 0.68 6.809 1 98.81 172 SER A CA 1
ATOM 1378 C C . SER A 1 172 ? -3.01 1.298 5.418 1 98.81 172 SER A C 1
ATOM 1380 O O . SER A 1 172 ? -2.047 1.312 4.648 1 98.81 172 SER A O 1
ATOM 1382 N N . ALA A 1 173 ? -4.215 1.701 5.105 1 98.88 173 ALA A N 1
ATOM 1383 C CA . ALA A 1 173 ? -4.52 2.436 3.881 1 98.88 173 ALA A CA 1
ATOM 1384 C C . ALA A 1 173 ? -5.488 3.582 4.156 1 98.88 173 ALA A C 1
ATOM 1386 O O . ALA A 1 173 ? -6.504 3.396 4.832 1 98.88 173 ALA A O 1
ATOM 1387 N N . LEU A 1 174 ? -5.152 4.707 3.73 1 98.88 174 LEU A N 1
ATOM 1388 C CA . LEU A 1 174 ? -6.039 5.867 3.758 1 98.88 174 LEU A CA 1
ATOM 1389 C C . LEU A 1 174 ? -6.492 6.238 2.35 1 98.88 174 LEU A C 1
ATOM 1391 O O . LEU A 1 174 ? -5.684 6.684 1.532 1 98.88 174 LEU A O 1
ATOM 1395 N N . GLU A 1 175 ? -7.75 6.012 2.057 1 98.81 175 GLU A N 1
ATOM 1396 C CA . GLU A 1 175 ? -8.305 6.457 0.784 1 98.81 175 GLU A CA 1
ATOM 1397 C C . GLU A 1 175 ? -8.719 7.926 0.844 1 98.81 175 GLU A C 1
ATOM 1399 O O . GLU A 1 175 ? -9.406 8.352 1.774 1 98.81 175 GLU A O 1
ATOM 1404 N N . VAL A 1 176 ? -8.273 8.68 -0.104 1 98.94 176 VAL A N 1
ATOM 1405 C CA . VAL A 1 176 ? -8.484 10.125 -0.089 1 98.94 176 VAL A CA 1
ATOM 1406 C C . VAL A 1 176 ? -9.148 10.562 -1.392 1 98.94 176 VAL A C 1
ATOM 1408 O O . VAL A 1 176 ? -8.609 10.344 -2.477 1 98.94 176 VAL A O 1
ATOM 1411 N N . ILE A 1 177 ? -10.273 11.18 -1.29 1 98.75 177 ILE A N 1
ATOM 1412 C CA . ILE A 1 177 ? -10.961 11.727 -2.455 1 98.75 177 ILE A CA 1
ATOM 1413 C C . ILE A 1 177 ? -10.312 13.047 -2.871 1 98.75 177 ILE A C 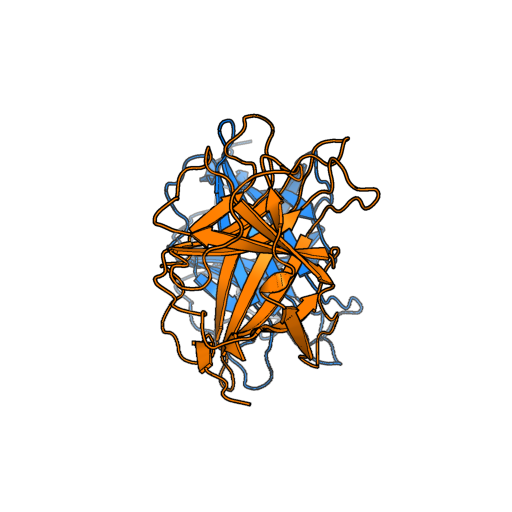1
ATOM 1415 O O . ILE A 1 177 ? -9.922 13.211 -4.031 1 98.75 177 ILE A O 1
ATOM 1419 N N . ASN A 1 178 ? -10.188 13.898 -1.914 1 98.88 178 ASN A N 1
ATOM 1420 C CA . ASN A 1 178 ? -9.555 15.195 -2.139 1 98.88 178 ASN A CA 1
ATOM 1421 C C . ASN A 1 178 ? -9.133 15.844 -0.825 1 98.88 178 ASN A C 1
ATOM 1423 O O . ASN A 1 178 ? -9.516 15.383 0.253 1 98.88 178 ASN A O 1
ATOM 1427 N N . ILE A 1 179 ? -8.32 16.812 -0.963 1 98.88 179 ILE A N 1
ATOM 1428 C CA . ILE A 1 179 ? -7.938 17.719 0.112 1 98.88 179 ILE A CA 1
ATOM 1429 C C . ILE A 1 179 ? -8.305 19.156 -0.271 1 98.88 179 ILE A C 1
ATOM 1431 O O . ILE A 1 179 ? -8 19.594 -1.379 1 98.88 179 ILE A O 1
ATOM 1435 N N . SER A 1 180 ? -8.961 19.844 0.64 1 98.81 180 SER A N 1
ATOM 1436 C CA . SER A 1 180 ? -9.469 21.188 0.328 1 98.81 180 SER A CA 1
ATOM 1437 C C . SER A 1 180 ? -9.188 22.156 1.467 1 98.81 180 SER A C 1
ATOM 1439 O O . SER A 1 180 ? -8.766 21.75 2.551 1 98.81 180 SER A O 1
ATOM 1441 N N . ALA A 1 181 ? -9.336 23.422 1.141 1 98.62 181 ALA A N 1
ATOM 1442 C CA . ALA A 1 181 ? -9.312 24.5 2.129 1 98.62 181 ALA A CA 1
ATOM 1443 C C . ALA A 1 181 ? -10.68 25.156 2.256 1 98.62 181 ALA A C 1
ATOM 1445 O O . ALA A 1 181 ? -11.406 25.297 1.266 1 98.62 181 ALA A O 1
ATOM 1446 N N . SER A 1 182 ? -10.984 25.5 3.447 1 98.12 182 SER A N 1
ATOM 1447 C CA . SER A 1 182 ? -12.258 26.172 3.682 1 98.12 182 SER A CA 1
ATOM 1448 C C . SER A 1 182 ? -12.125 27.266 4.738 1 98.12 182 SER A C 1
ATOM 1450 O O . SER A 1 182 ? -11.195 27.234 5.551 1 98.12 182 SER A O 1
ATOM 1452 N N . MET B 1 1 ? 20.234 -29.266 -4.688 1 63.31 1 MET B N 1
ATOM 1453 C CA . MET B 1 1 ? 19.203 -28.938 -5.668 1 63.31 1 MET B CA 1
ATOM 1454 C C . MET B 1 1 ? 19.469 -27.578 -6.312 1 63.31 1 MET B C 1
ATOM 1456 O O . MET B 1 1 ? 20.047 -26.703 -5.684 1 63.31 1 MET B O 1
ATOM 1460 N N . HIS B 1 2 ? 19.469 -27.469 -7.676 1 89.88 2 HIS B N 1
ATOM 1461 C CA . HIS B 1 2 ? 19.766 -26.281 -8.477 1 89.88 2 HIS B CA 1
ATOM 1462 C C . HIS B 1 2 ? 18.719 -25.188 -8.242 1 89.88 2 HIS B C 1
ATOM 1464 O O . HIS B 1 2 ? 17.516 -25.469 -8.258 1 89.88 2 HIS B O 1
ATOM 1470 N N . LYS B 1 3 ? 19.094 -24.078 -7.633 1 95.62 3 LYS B N 1
ATOM 1471 C CA . LYS B 1 3 ? 18.234 -22.938 -7.379 1 95.62 3 LYS B CA 1
ATOM 1472 C C . LYS B 1 3 ? 18.594 -21.75 -8.281 1 95.62 3 LYS B C 1
ATOM 1474 O O . LYS B 1 3 ? 19.766 -21.484 -8.523 1 95.62 3 LYS B O 1
ATOM 1479 N N . GLU B 1 4 ? 17.609 -21.188 -8.844 1 97.88 4 GLU B N 1
ATOM 1480 C CA . GLU B 1 4 ? 17.766 -20.016 -9.68 1 97.88 4 GLU B CA 1
ATOM 1481 C C . GLU B 1 4 ? 16.828 -18.891 -9.234 1 97.88 4 GLU B C 1
ATOM 1483 O O . GLU B 1 4 ? 15.641 -19.109 -9.023 1 97.88 4 GLU B O 1
ATOM 1488 N N . ILE B 1 5 ? 17.406 -17.703 -9.023 1 98.38 5 ILE B N 1
ATOM 1489 C CA . ILE B 1 5 ? 16.578 -16.562 -8.68 1 98.38 5 ILE B CA 1
ATOM 1490 C C . ILE B 1 5 ? 15.859 -16.047 -9.922 1 98.38 5 ILE B C 1
ATOM 1492 O O . ILE B 1 5 ? 16.5 -15.742 -10.93 1 98.38 5 ILE B O 1
ATOM 1496 N N . LEU B 1 6 ? 14.57 -16.062 -9.883 1 98.56 6 LEU B N 1
ATOM 1497 C CA . LEU B 1 6 ? 13.758 -15.594 -11 1 98.56 6 LEU B CA 1
ATOM 1498 C C . LEU B 1 6 ? 13.547 -14.086 -10.922 1 98.56 6 LEU B C 1
ATOM 1500 O O . LEU B 1 6 ? 13.625 -13.391 -11.938 1 98.56 6 LEU B O 1
ATOM 1504 N N . PHE B 1 7 ? 13.203 -13.539 -9.781 1 98.69 7 PHE B N 1
ATOM 1505 C CA . PHE B 1 7 ? 13.023 -12.125 -9.469 1 98.69 7 PHE B CA 1
ATOM 1506 C C . PHE B 1 7 ? 13.781 -11.758 -8.195 1 98.69 7 PHE B C 1
ATOM 1508 O O . PHE B 1 7 ? 13.492 -12.273 -7.117 1 98.69 7 PHE B O 1
ATOM 1515 N N . ASP B 1 8 ? 14.727 -10.922 -8.359 1 98.69 8 ASP B N 1
ATOM 1516 C CA . ASP B 1 8 ? 15.547 -10.477 -7.234 1 98.69 8 ASP B CA 1
ATOM 1517 C C . ASP B 1 8 ? 15.227 -9.031 -6.867 1 98.69 8 ASP B C 1
ATOM 1519 O O . ASP B 1 8 ? 15.703 -8.102 -7.523 1 98.69 8 ASP B O 1
ATOM 1523 N N . PHE B 1 9 ? 14.531 -8.828 -5.738 1 98.75 9 PHE B N 1
ATOM 1524 C CA . PHE B 1 9 ? 14.086 -7.48 -5.402 1 98.75 9 PHE B CA 1
ATOM 1525 C C . PHE B 1 9 ? 15.133 -6.766 -4.551 1 98.75 9 PHE B C 1
ATOM 1527 O O . PHE B 1 9 ? 14.938 -5.613 -4.16 1 98.75 9 PHE B O 1
ATOM 1534 N N . THR B 1 10 ? 16.141 -7.414 -4.227 1 98.19 10 THR B N 1
ATOM 1535 C CA . THR B 1 10 ? 17.172 -6.785 -3.414 1 98.19 10 THR B CA 1
ATOM 1536 C C . THR B 1 10 ? 18.078 -5.91 -4.273 1 98.19 10 THR B C 1
ATOM 1538 O O . THR B 1 10 ? 18.812 -5.07 -3.752 1 98.19 10 THR B O 1
ATOM 1541 N N . THR B 1 11 ? 17.953 -6.07 -5.637 1 96.31 11 THR B N 1
ATOM 1542 C CA . THR B 1 11 ? 18.969 -5.391 -6.441 1 96.31 11 THR B CA 1
ATOM 1543 C C . THR B 1 11 ? 18.312 -4.621 -7.59 1 96.31 11 THR B C 1
ATOM 1545 O O . THR B 1 11 ? 18.938 -3.752 -8.195 1 96.31 11 THR B O 1
ATOM 1548 N N . VAL B 1 12 ? 17.094 -4.906 -7.883 1 96.19 12 VAL B N 1
ATOM 1549 C CA . VAL B 1 12 ? 16.438 -4.285 -9.039 1 96.19 12 VAL B CA 1
ATOM 1550 C C . VAL B 1 12 ? 16.312 -2.779 -8.805 1 96.19 12 VAL B C 1
ATOM 1552 O O . VAL B 1 12 ? 16.156 -2.328 -7.672 1 96.19 12 VAL B O 1
ATOM 1555 N N . GLU B 1 13 ? 16.266 -2.049 -9.93 1 95.75 13 GLU B N 1
ATOM 1556 C CA . GLU B 1 13 ? 16.172 -0.595 -9.844 1 95.75 13 GLU B CA 1
ATOM 1557 C C . GLU B 1 13 ? 14.734 -0.137 -9.648 1 95.75 13 GLU B C 1
ATOM 1559 O O . GLU B 1 13 ? 14.484 0.909 -9.047 1 95.75 13 GLU B O 1
ATOM 1564 N N . ASN B 1 14 ? 13.883 -0.774 -10.242 1 96.56 14 ASN B N 1
ATOM 1565 C CA . ASN B 1 14 ? 12.453 -0.493 -10.133 1 96.56 14 ASN B CA 1
ATOM 1566 C C . ASN B 1 14 ? 11.617 -1.743 -10.383 1 96.56 14 ASN B C 1
ATOM 1568 O O . ASN B 1 14 ? 12.148 -2.797 -10.727 1 96.56 14 ASN B O 1
ATOM 1572 N N . VAL B 1 15 ? 10.391 -1.604 -10.125 1 98.31 15 VAL B N 1
ATOM 1573 C CA . VAL B 1 15 ? 9.461 -2.697 -10.383 1 98.31 15 VAL B CA 1
ATOM 1574 C C . VAL B 1 15 ? 8.398 -2.252 -11.383 1 98.31 15 VAL B C 1
ATOM 1576 O O . VAL B 1 15 ? 7.238 -2.666 -11.297 1 98.31 15 VAL B O 1
ATOM 1579 N N . ASP B 1 16 ? 8.742 -1.445 -12.328 1 97.38 16 ASP B N 1
ATOM 1580 C CA . ASP B 1 16 ? 7.809 -0.819 -13.266 1 97.38 16 ASP B CA 1
ATOM 1581 C C . ASP B 1 16 ? 7.211 -1.85 -14.219 1 97.38 16 ASP B C 1
ATOM 1583 O O . ASP B 1 16 ? 6.18 -1.602 -14.844 1 97.38 16 ASP B O 1
ATOM 1587 N N . ASN B 1 17 ? 7.828 -2.918 -14.406 1 97.56 17 ASN B N 1
ATOM 1588 C CA . ASN B 1 17 ? 7.344 -3.961 -15.305 1 97.56 17 ASN B CA 1
ATOM 1589 C C . ASN B 1 17 ? 6.23 -4.781 -14.656 1 97.56 17 ASN B C 1
ATOM 1591 O O . ASN B 1 17 ? 5.586 -5.594 -15.328 1 97.56 17 ASN B O 1
ATOM 1595 N N . TRP B 1 18 ? 6.074 -4.652 -13.375 1 98.19 18 TRP B N 1
ATOM 1596 C CA . TRP B 1 18 ? 4.926 -5.25 -12.695 1 98.19 18 TRP B CA 1
ATOM 1597 C C . TRP B 1 18 ? 3.705 -4.34 -12.789 1 98.19 18 TRP B C 1
ATOM 1599 O O . TRP B 1 18 ? 3.773 -3.162 -12.43 1 98.19 18 TRP B O 1
ATOM 1609 N N . LYS B 1 19 ? 2.623 -4.938 -13.258 1 96.69 19 LYS B N 1
ATOM 1610 C CA . LYS B 1 19 ? 1.404 -4.156 -13.438 1 96.69 19 LYS B CA 1
ATOM 1611 C C . LYS B 1 19 ? 0.279 -4.68 -12.547 1 96.69 19 LYS B C 1
ATOM 1613 O O . LYS B 1 19 ? 0.201 -5.879 -12.281 1 96.69 19 LYS B O 1
ATOM 1618 N N . GLU B 1 20 ? -0.529 -3.758 -12.188 1 96.69 20 GLU B N 1
ATOM 1619 C CA . GLU B 1 20 ? -1.669 -4.133 -11.352 1 96.69 20 GLU B CA 1
ATOM 1620 C C . GLU B 1 20 ? -2.688 -4.945 -12.148 1 96.69 20 GLU B C 1
ATOM 1622 O O . GLU B 1 20 ? -2.961 -4.641 -13.312 1 96.69 20 GLU B O 1
ATOM 1627 N N . ILE B 1 21 ? -3.27 -5.941 -11.531 1 94.38 21 ILE B N 1
ATOM 1628 C CA . ILE B 1 21 ? -4.441 -6.672 -12 1 94.38 21 ILE B CA 1
ATOM 1629 C C . ILE B 1 21 ? -5.402 -6.906 -10.836 1 94.38 21 ILE B C 1
ATOM 1631 O O . ILE B 1 21 ? -5.246 -7.867 -10.07 1 94.38 21 ILE B O 1
ATOM 1635 N N . SER B 1 22 ? -6.355 -6.051 -10.648 1 95.62 22 SER B N 1
ATOM 1636 C CA . SER B 1 22 ? -7.352 -6.141 -9.586 1 95.62 22 SER B CA 1
ATOM 1637 C C . SER B 1 22 ? -8.766 -6.191 -10.156 1 95.62 22 SER B C 1
ATOM 1639 O O . SER B 1 22 ? -8.945 -6.211 -11.375 1 95.62 22 SER B O 1
ATOM 1641 N N . ASP B 1 23 ? -9.695 -6.348 -9.289 1 92.44 23 ASP B N 1
ATOM 1642 C CA . ASP B 1 23 ? -11.07 -6.566 -9.719 1 92.44 23 ASP B CA 1
ATOM 1643 C C . ASP B 1 23 ? -11.688 -5.281 -10.273 1 92.44 23 ASP B C 1
ATOM 1645 O O . ASP B 1 23 ? -12.891 -5.227 -10.547 1 92.44 23 ASP B O 1
ATOM 1649 N N . THR B 1 24 ? -10.93 -4.258 -10.57 1 83 24 THR B N 1
ATOM 1650 C CA . THR B 1 24 ? -11.43 -2.982 -11.062 1 83 24 THR B CA 1
ATOM 1651 C C . THR B 1 24 ? -11.812 -3.088 -12.539 1 83 24 THR B C 1
ATOM 1653 O O . THR B 1 24 ? -12.375 -2.148 -13.109 1 83 24 THR B O 1
ATOM 1656 N N . VAL B 1 25 ? -11.539 -4.223 -13.102 1 74.81 25 VAL B N 1
ATOM 1657 C CA . VAL B 1 25 ? -11.938 -4.492 -14.477 1 74.81 25 VAL B CA 1
ATOM 1658 C C . VAL B 1 25 ? -13.453 -4.656 -14.547 1 74.81 25 VAL B C 1
ATOM 1660 O O . VAL B 1 25 ? -14.039 -4.598 -15.633 1 74.81 25 VAL B O 1
ATOM 1663 N N . ARG B 1 26 ? -14.031 -4.801 -13.359 1 78.88 26 ARG B N 1
ATOM 1664 C CA . ARG B 1 26 ? -15.484 -4.879 -13.266 1 78.88 26 ARG B CA 1
ATOM 1665 C C . ARG B 1 26 ? -16.062 -3.645 -12.578 1 78.88 26 ARG B C 1
ATOM 1667 O O . ARG B 1 26 ? -15.43 -3.082 -11.68 1 78.88 26 ARG B O 1
ATOM 1674 N N . THR B 1 27 ? -17.281 -3.328 -12.836 1 82.94 27 THR B N 1
ATOM 1675 C CA . THR B 1 27 ? -17.922 -2.1 -12.375 1 82.94 27 THR B CA 1
ATOM 1676 C C . THR B 1 27 ? -18.016 -2.074 -10.852 1 82.94 27 THR B C 1
ATOM 1678 O O . THR B 1 27 ? -17.875 -1.017 -10.234 1 82.94 27 THR B O 1
ATOM 1681 N N . VAL B 1 28 ? -18.078 -3.236 -10.266 1 84.88 28 VAL B N 1
ATOM 1682 C CA . VAL B 1 28 ? -18.328 -3.291 -8.828 1 84.88 28 VAL B CA 1
ATOM 1683 C C . VAL B 1 28 ? -17 -3.387 -8.07 1 84.88 28 VAL B C 1
ATOM 1685 O O . VAL B 1 28 ? -16.969 -3.314 -6.844 1 84.88 28 VAL B O 1
ATOM 1688 N N . GLY B 1 29 ? -15.922 -3.627 -8.734 1 91.62 29 GLY B N 1
ATOM 1689 C CA . GLY B 1 29 ? -14.633 -3.832 -8.109 1 91.62 29 GLY B CA 1
ATOM 1690 C C . GLY B 1 29 ? -14.102 -2.592 -7.414 1 91.62 29 GLY B C 1
ATOM 1691 O O . GLY B 1 29 ? -14.164 -1.491 -7.965 1 91.62 29 GLY B O 1
ATOM 1692 N N . LYS B 1 30 ? -13.562 -2.738 -6.188 1 94.75 30 LYS B N 1
ATOM 1693 C CA . LYS B 1 30 ? -13.102 -1.613 -5.379 1 94.75 30 LYS B CA 1
ATOM 1694 C C . LYS B 1 30 ? -11.734 -1.898 -4.762 1 94.75 30 LYS B C 1
ATOM 1696 O O . LYS B 1 30 ? -11.312 -1.206 -3.838 1 94.75 30 LYS B O 1
ATOM 1701 N N . SER B 1 31 ? -11.062 -2.961 -5.238 1 97.44 31 SER B N 1
ATOM 1702 C CA . SER B 1 31 ? -9.797 -3.352 -4.629 1 97.44 31 SER B CA 1
ATOM 1703 C C . SER B 1 31 ? -8.617 -2.66 -5.309 1 97.44 31 SER B C 1
ATOM 1705 O O . SER B 1 31 ? -8.773 -2.074 -6.383 1 97.44 31 SER B O 1
ATOM 1707 N N . LYS B 1 32 ? -7.492 -2.648 -4.711 1 98.19 32 LYS B N 1
ATOM 1708 C CA . LYS B 1 32 ? -6.277 -2.012 -5.207 1 98.19 32 LYS B CA 1
ATOM 1709 C C . LYS B 1 32 ? -5.035 -2.799 -4.793 1 98.19 32 LYS B C 1
ATOM 1711 O O . LYS B 1 32 ? -4.973 -3.336 -3.688 1 98.19 32 LYS B O 1
ATOM 1716 N N . ALA B 1 33 ? -4.109 -2.885 -5.668 1 98.62 33 ALA B N 1
ATOM 1717 C CA . ALA B 1 33 ? -2.816 -3.494 -5.367 1 98.62 33 ALA B CA 1
ATOM 1718 C C . ALA B 1 33 ? -1.674 -2.688 -5.973 1 98.62 33 ALA B C 1
ATOM 1720 O O . ALA B 1 33 ? -1.853 -2.016 -6.992 1 98.62 33 ALA B O 1
ATOM 1721 N N . VAL B 1 34 ? -0.533 -2.762 -5.359 1 98.81 34 VAL B N 1
ATOM 1722 C CA . VAL B 1 34 ? 0.658 -2.123 -5.906 1 98.81 34 VAL B CA 1
ATOM 1723 C C . VAL B 1 34 ? 1.909 -2.832 -5.395 1 98.81 34 VAL B C 1
ATOM 1725 O O . VAL B 1 34 ? 1.936 -3.314 -4.262 1 98.81 34 VAL B O 1
ATOM 1728 N N . LEU B 1 35 ? 2.857 -2.998 -6.258 1 98.88 35 LEU B N 1
ATOM 1729 C CA . LEU B 1 35 ? 4.195 -3.449 -5.887 1 98.88 35 LEU B CA 1
ATOM 1730 C C . LEU B 1 35 ? 5.176 -2.283 -5.871 1 98.88 35 LEU B C 1
ATOM 1732 O O . LEU B 1 35 ? 5.285 -1.543 -6.852 1 98.88 35 LEU B O 1
ATOM 1736 N N . VAL B 1 36 ? 5.82 -2.092 -4.762 1 98.75 36 VAL B N 1
ATOM 1737 C CA . VAL B 1 36 ? 6.805 -1.021 -4.652 1 98.75 36 VAL B CA 1
ATOM 1738 C C . VAL B 1 36 ? 8.078 -1.554 -3.992 1 98.75 36 VAL B C 1
ATOM 1740 O O . VAL B 1 36 ? 8.055 -2.596 -3.334 1 98.75 36 VAL B O 1
ATOM 1743 N N . LEU B 1 37 ? 9.203 -0.827 -4.18 1 98.31 37 LEU B N 1
ATOM 1744 C CA . LEU B 1 37 ? 10.438 -1.18 -3.496 1 98.31 37 LEU B CA 1
ATOM 1745 C C . LEU B 1 37 ? 10.562 -0.436 -2.17 1 98.31 37 LEU B C 1
ATOM 1747 O O . LEU B 1 37 ? 10.266 0.761 -2.096 1 98.31 37 LEU B O 1
ATOM 1751 N N . GLN B 1 38 ? 10.805 -1.146 -1.13 1 97.25 38 GLN B N 1
ATOM 1752 C CA . GLN B 1 38 ? 11.305 -0.539 0.099 1 97.25 38 GLN B CA 1
ATOM 1753 C C . GLN B 1 38 ? 12.828 -0.541 0.13 1 97.25 38 GLN B C 1
ATOM 1755 O O . GLN B 1 38 ? 13.453 -1.591 0.306 1 97.25 38 GLN B O 1
ATOM 1760 N N . THR B 1 39 ? 13.359 0.617 -0.022 1 95 39 THR B N 1
ATOM 1761 C CA . THR B 1 39 ? 14.805 0.778 -0.021 1 95 39 THR B CA 1
ATOM 1762 C C . THR B 1 39 ? 15.266 1.568 1.203 1 95 39 THR B C 1
ATOM 1764 O O . THR B 1 39 ? 14.828 2.701 1.413 1 95 39 THR B O 1
ATOM 1767 N N . THR B 1 40 ? 16.016 0.969 2.029 1 92.12 40 THR B N 1
ATOM 1768 C CA . THR B 1 40 ? 16.609 1.648 3.176 1 92.12 40 THR B CA 1
ATOM 1769 C C . THR B 1 40 ? 18.125 1.771 3.01 1 92.12 40 THR B C 1
ATOM 1771 O O . THR B 1 40 ? 18.656 1.483 1.938 1 92.12 40 THR B O 1
ATOM 1774 N N . GLN B 1 41 ? 18.75 2.219 4.051 1 88.12 41 GLN B N 1
ATOM 1775 C CA . GLN B 1 41 ? 20.203 2.342 4.012 1 88.12 41 GLN B CA 1
ATOM 1776 C C . GLN B 1 41 ? 20.859 0.969 4.012 1 88.12 41 GLN B C 1
ATOM 1778 O O . GLN B 1 41 ? 22.016 0.827 3.568 1 88.12 41 GLN B O 1
ATOM 1783 N N . ILE B 1 42 ? 20.125 -0.091 4.434 1 91.12 42 ILE B N 1
ATOM 1784 C CA . ILE B 1 42 ? 20.844 -1.339 4.676 1 91.12 42 ILE B CA 1
ATOM 1785 C C . ILE B 1 42 ? 20.172 -2.477 3.914 1 91.12 42 ILE B C 1
ATOM 1787 O O . ILE B 1 42 ? 20.719 -3.576 3.812 1 91.12 42 ILE B O 1
ATOM 1791 N N . PHE B 1 43 ? 18.953 -2.236 3.473 1 94 43 PHE B N 1
ATOM 1792 C CA . PHE B 1 43 ? 18.328 -3.324 2.725 1 94 43 PHE B CA 1
ATOM 1793 C C . PHE B 1 43 ? 17.375 -2.783 1.67 1 94 43 PHE B C 1
ATOM 1795 O O . PHE B 1 43 ? 17.031 -1.599 1.687 1 94 43 PHE B O 1
ATOM 1802 N N . GLN B 1 44 ? 17.031 -3.645 0.736 1 96.94 44 GLN B N 1
ATOM 1803 C CA . GLN B 1 44 ? 15.969 -3.416 -0.238 1 96.94 44 GLN B CA 1
ATOM 1804 C C . GLN B 1 44 ? 15.148 -4.684 -0.464 1 96.94 44 GLN B C 1
ATOM 1806 O O . GLN B 1 44 ? 15.711 -5.766 -0.648 1 96.94 44 GLN B O 1
ATOM 1811 N N . TYR B 1 45 ? 13.844 -4.547 -0.326 1 96.88 45 TYR B N 1
ATOM 1812 C CA . TYR B 1 45 ? 12.898 -5.586 -0.714 1 96.88 45 TYR B CA 1
ATOM 1813 C C . TYR B 1 45 ? 11.711 -4.988 -1.452 1 96.88 45 TYR B C 1
ATOM 1815 O O . TYR B 1 45 ? 11.594 -3.766 -1.577 1 96.88 45 TYR B O 1
ATOM 1823 N N . ALA B 1 46 ? 10.898 -5.848 -1.984 1 98.75 46 ALA B N 1
ATOM 1824 C CA . ALA B 1 46 ? 9.633 -5.398 -2.547 1 98.75 46 ALA B CA 1
ATOM 1825 C C . ALA B 1 46 ? 8.5 -5.516 -1.525 1 98.75 46 ALA B C 1
ATOM 1827 O O . ALA B 1 46 ? 8.508 -6.43 -0.694 1 98.75 46 ALA B O 1
ATOM 1828 N N . VAL B 1 47 ? 7.625 -4.621 -1.576 1 98.88 47 VAL B N 1
ATOM 1829 C CA . VAL B 1 47 ? 6.402 -4.688 -0.782 1 98.88 47 VAL B CA 1
ATOM 1830 C C . VAL B 1 47 ? 5.188 -4.723 -1.706 1 98.88 47 VAL B C 1
ATOM 1832 O O . VAL B 1 47 ? 4.973 -3.799 -2.496 1 98.88 47 VAL B O 1
ATOM 1835 N N . PHE B 1 48 ? 4.508 -5.789 -1.664 1 98.94 48 PHE B N 1
ATOM 1836 C CA . PHE B 1 48 ? 3.229 -5.953 -2.344 1 98.94 48 PHE B CA 1
ATOM 1837 C C . PHE B 1 48 ? 2.076 -5.551 -1.433 1 98.94 48 PHE B C 1
ATOM 1839 O O . PHE B 1 48 ? 1.689 -6.305 -0.538 1 98.94 48 PHE B O 1
ATOM 1846 N N . PHE B 1 49 ? 1.487 -4.309 -1.638 1 98.94 49 PHE B N 1
ATOM 1847 C CA . PHE B 1 49 ? 0.354 -3.803 -0.872 1 98.94 49 PHE B CA 1
ATOM 1848 C C . PHE B 1 49 ? -0.963 -4.227 -1.509 1 98.94 49 PHE B C 1
ATOM 1850 O O . PHE B 1 49 ? -1.106 -4.191 -2.732 1 98.94 49 PHE B O 1
ATOM 1857 N N . THR B 1 50 ? -1.926 -4.523 -0.651 1 98.81 50 THR B N 1
ATOM 1858 C CA . THR B 1 50 ? -3.271 -4.805 -1.138 1 98.81 50 THR B CA 1
ATOM 1859 C C . THR B 1 50 ? -4.316 -4.133 -0.252 1 98.81 50 THR B C 1
ATOM 1861 O O . THR B 1 50 ? -4.191 -4.125 0.974 1 98.81 50 THR B O 1
ATOM 1864 N N . LEU B 1 51 ? -5.219 -3.508 -0.81 1 98.69 51 LEU B N 1
ATOM 1865 C CA . LEU B 1 51 ? -6.512 -3.139 -0.247 1 98.69 51 LEU B CA 1
ATOM 1866 C C . LEU B 1 51 ? -7.633 -3.955 -0.88 1 98.69 51 LEU B C 1
ATOM 1868 O O . LEU B 1 51 ? -8.016 -3.709 -2.025 1 98.69 51 LEU B O 1
ATOM 1872 N N . LEU B 1 52 ? -8.078 -4.945 -0.153 1 98.06 52 LEU B N 1
ATOM 1873 C CA . LEU B 1 52 ? -9.078 -5.879 -0.663 1 98.06 52 LEU B CA 1
ATOM 1874 C C . LEU B 1 52 ? -10.469 -5.512 -0.163 1 98.06 52 LEU B C 1
ATOM 1876 O O . LEU B 1 52 ? -10.766 -5.648 1.026 1 98.06 52 LEU B O 1
ATOM 1880 N N . ASN B 1 53 ? -11.305 -5.027 -1.018 1 96.69 53 ASN B N 1
ATOM 1881 C CA . ASN B 1 53 ? -12.703 -4.711 -0.747 1 96.69 53 ASN B CA 1
ATOM 1882 C C . ASN B 1 53 ? -13.648 -5.566 -1.587 1 96.69 53 ASN B C 1
ATOM 1884 O O . ASN B 1 53 ? -14.242 -5.082 -2.553 1 96.69 53 ASN B O 1
ATOM 1888 N N . PRO B 1 54 ? -13.844 -6.762 -1.209 1 96.38 54 PRO B N 1
ATOM 1889 C CA . PRO B 1 54 ? -14.664 -7.672 -2.01 1 96.38 54 PRO B CA 1
ATOM 1890 C C . PRO B 1 54 ? -16.156 -7.395 -1.87 1 96.38 54 PRO B C 1
ATOM 1892 O O . PRO B 1 54 ? -16.578 -6.652 -0.976 1 96.38 54 PRO B O 1
ATOM 1895 N N . GLN B 1 55 ? -16.906 -7.926 -2.791 1 94.25 55 GLN B N 1
ATOM 1896 C CA . GLN B 1 55 ? -18.344 -7.984 -2.619 1 94.25 55 GLN B CA 1
ATOM 1897 C C . GLN B 1 55 ? -18.719 -8.859 -1.425 1 94.25 55 GLN B C 1
ATOM 1899 O O . GLN B 1 55 ? -17.875 -9.578 -0.885 1 94.25 55 GLN B O 1
ATOM 1904 N N . LEU B 1 56 ? -20.016 -8.797 -1.107 1 92.06 56 LEU B N 1
ATOM 1905 C CA . LEU B 1 56 ? -20.484 -9.508 0.075 1 92.06 56 LEU B CA 1
ATOM 1906 C C . LEU B 1 56 ? -20.234 -11 -0.05 1 92.06 56 LEU B C 1
ATOM 1908 O O . LEU B 1 56 ? -19.953 -11.672 0.947 1 92.06 56 LEU B O 1
ATOM 1912 N N . ASN B 1 57 ? -20.281 -11.562 -1.25 1 92.38 57 ASN B N 1
ATOM 1913 C CA . ASN B 1 57 ? -20.094 -12.992 -1.458 1 92.38 57 ASN B CA 1
ATOM 1914 C C . ASN B 1 57 ? -18.625 -13.359 -1.564 1 92.38 57 ASN B C 1
ATOM 1916 O O . ASN B 1 57 ? -18.281 -14.508 -1.849 1 92.38 57 ASN B O 1
ATOM 1920 N N . GLY B 1 58 ? -17.734 -12.352 -1.447 1 93.88 58 GLY B N 1
ATOM 1921 C CA . GLY B 1 58 ? -16.297 -12.617 -1.484 1 93.88 58 GLY B CA 1
ATOM 1922 C C . GLY B 1 58 ? -15.688 -12.383 -2.854 1 93.88 58 GLY B C 1
ATOM 1923 O O . GLY B 1 58 ? -14.484 -12.57 -3.039 1 93.88 58 GLY B O 1
ATOM 1924 N N . ALA B 1 59 ? -16.531 -12 -3.754 1 94.12 59 ALA B N 1
ATOM 1925 C CA . ALA B 1 59 ? -16 -11.711 -5.082 1 94.12 59 ALA B CA 1
ATOM 1926 C C . ALA B 1 59 ? -15.109 -10.469 -5.059 1 94.12 59 ALA B C 1
ATOM 1928 O O . ALA B 1 59 ? -15.539 -9.398 -4.629 1 94.12 59 ALA B O 1
ATOM 1929 N N . GLY B 1 60 ? -13.922 -10.586 -5.363 1 95.25 60 GLY B N 1
ATOM 1930 C CA . GLY B 1 60 ? -12.922 -9.531 -5.391 1 95.25 60 GLY B CA 1
ATOM 1931 C C . GLY B 1 60 ? -11.5 -10.047 -5.309 1 95.25 60 GLY B C 1
ATOM 1932 O O . GLY B 1 60 ? -11.25 -11.117 -4.746 1 95.25 60 GLY B O 1
ATOM 1933 N N . PHE B 1 61 ? -10.609 -9.359 -5.871 1 96.81 61 PHE B N 1
ATOM 1934 C CA . PHE B 1 61 ? -9.203 -9.719 -5.82 1 96.81 61 PHE B CA 1
ATOM 1935 C C . PHE B 1 61 ? -8.32 -8.492 -6.039 1 96.81 61 PHE B C 1
ATOM 1937 O O . PHE B 1 61 ? -8.766 -7.5 -6.621 1 96.81 61 PHE B O 1
ATOM 1944 N N . ALA B 1 62 ? -7.219 -8.492 -5.539 1 97.69 62 ALA B N 1
ATOM 1945 C CA . ALA B 1 62 ? -6.172 -7.496 -5.73 1 97.69 62 ALA B CA 1
ATOM 1946 C C . ALA B 1 62 ? -4.84 -8.156 -6.074 1 97.69 62 ALA B C 1
ATOM 1948 O O . ALA B 1 62 ? -4.371 -9.039 -5.352 1 97.69 62 ALA B O 1
ATOM 1949 N N . GLY B 1 63 ? -4.238 -7.715 -7.215 1 97.88 63 GLY B N 1
ATOM 1950 C CA . GLY B 1 63 ? -3.027 -8.422 -7.602 1 97.88 63 GLY B CA 1
ATOM 1951 C C . GLY B 1 63 ? -2.115 -7.605 -8.5 1 97.88 63 GLY B C 1
ATOM 1952 O O . GLY B 1 63 ? -2.441 -6.469 -8.852 1 97.88 63 GLY B O 1
ATOM 1953 N N . ILE B 1 64 ? -0.933 -8.141 -8.75 1 98.5 64 ILE B N 1
ATOM 1954 C CA . ILE B 1 64 ? 0.077 -7.621 -9.664 1 98.5 64 ILE B CA 1
ATOM 1955 C C . ILE B 1 64 ? 0.585 -8.75 -10.562 1 98.5 64 ILE B C 1
ATOM 1957 O O . ILE B 1 64 ? 0.511 -9.922 -10.195 1 98.5 64 ILE B O 1
ATOM 1961 N N . ARG B 1 65 ? 1.058 -8.367 -11.703 1 97.69 65 ARG B N 1
ATOM 1962 C CA . ARG B 1 65 ? 1.614 -9.359 -12.617 1 97.69 65 ARG B CA 1
ATOM 1963 C C . ARG B 1 65 ? 2.711 -8.742 -13.484 1 97.69 65 ARG B C 1
ATOM 1965 O O . ARG B 1 65 ? 2.818 -7.52 -13.578 1 97.69 65 ARG B O 1
ATOM 1972 N N . THR B 1 66 ? 3.553 -9.562 -14.016 1 98.06 66 THR B N 1
ATOM 1973 C CA . THR B 1 66 ? 4.59 -9.148 -14.953 1 98.06 66 THR B CA 1
ATOM 1974 C C . THR B 1 66 ? 4.711 -10.141 -16.109 1 98.06 66 THR B C 1
ATOM 1976 O O . THR B 1 66 ? 4.551 -11.344 -15.914 1 98.06 66 THR B O 1
ATOM 1979 N N . ILE B 1 67 ? 4.887 -9.578 -17.312 1 97.38 67 ILE B N 1
ATOM 1980 C CA . ILE B 1 67 ? 5.234 -10.406 -18.453 1 97.38 67 ILE B CA 1
ATOM 1981 C C . ILE B 1 67 ? 6.645 -10.969 -18.281 1 97.38 67 ILE B C 1
ATOM 1983 O O . ILE B 1 67 ? 7.562 -10.25 -17.875 1 97.38 67 ILE B O 1
ATOM 1987 N N . THR B 1 68 ? 6.73 -12.273 -18.5 1 97.44 68 THR B N 1
ATOM 1988 C CA . THR B 1 68 ? 8.023 -12.93 -18.344 1 97.44 68 THR B CA 1
ATOM 1989 C C . THR B 1 68 ? 8.203 -14.016 -19.391 1 97.44 68 THR B C 1
ATOM 1991 O O . THR B 1 68 ? 7.375 -14.172 -20.297 1 97.44 68 THR B O 1
ATOM 1994 N N . ASN B 1 69 ? 9.328 -14.602 -19.484 1 97.38 69 ASN B N 1
ATOM 1995 C CA . ASN B 1 69 ? 9.672 -15.766 -20.312 1 97.38 69 ASN B CA 1
ATOM 1996 C C . ASN B 1 69 ? 10.539 -16.75 -19.531 1 97.38 69 ASN B C 1
ATOM 1998 O O . ASN B 1 69 ? 11.766 -16.719 -19.625 1 97.38 69 ASN B O 1
ATOM 2002 N N . LEU B 1 70 ? 9.828 -17.641 -18.797 1 98.25 70 LEU B N 1
ATOM 2003 C CA . LEU B 1 70 ? 10.539 -18.562 -17.922 1 98.25 70 LEU B CA 1
ATOM 2004 C C . LEU B 1 70 ? 10.438 -20 -18.438 1 98.25 70 LEU B C 1
ATOM 2006 O O . LEU B 1 70 ? 9.359 -20.438 -18.844 1 98.25 70 LEU B O 1
ATOM 2010 N N . ASN B 1 71 ? 11.531 -20.688 -18.547 1 98.5 71 ASN B N 1
ATOM 2011 C CA . ASN B 1 71 ? 11.586 -22.141 -18.703 1 98.5 71 ASN B CA 1
ATOM 2012 C C . ASN B 1 71 ? 11.922 -22.828 -17.375 1 98.5 71 ASN B C 1
ATOM 2014 O O . ASN B 1 71 ? 13.078 -22.828 -16.953 1 98.5 71 ASN B O 1
ATOM 2018 N N . LEU B 1 72 ? 10.812 -23.359 -16.75 1 98.25 72 LEU B N 1
ATOM 2019 C CA . LEU B 1 72 ? 11.008 -23.984 -15.445 1 98.25 72 LEU B CA 1
ATOM 2020 C C . LEU B 1 72 ? 10.922 -25.5 -15.539 1 98.25 72 LEU B C 1
ATOM 2022 O O . LEU B 1 72 ? 10.633 -26.172 -14.547 1 98.25 72 LEU B O 1
ATOM 2026 N N . SER B 1 73 ? 11.125 -26.031 -16.688 1 96.88 73 SER B N 1
ATOM 2027 C CA . SER B 1 73 ? 10.953 -27.453 -16.906 1 96.88 73 SER B CA 1
ATOM 2028 C C . SER B 1 73 ? 11.969 -28.266 -16.109 1 96.88 73 SER B C 1
ATOM 2030 O O . SER B 1 73 ? 11.734 -29.438 -15.797 1 96.88 73 SER B O 1
ATOM 2032 N N . ASN B 1 74 ? 13.078 -27.625 -15.75 1 97.12 74 ASN B N 1
ATOM 2033 C CA . ASN B 1 74 ? 14.125 -28.344 -15.016 1 97.12 74 ASN B CA 1
ATOM 2034 C C . ASN B 1 74 ? 14.016 -28.094 -13.516 1 97.12 74 ASN B C 1
ATOM 2036 O O . ASN B 1 74 ? 14.945 -28.422 -12.766 1 97.12 74 ASN B O 1
ATOM 2040 N N . PHE B 1 75 ? 12.977 -27.484 -13.086 1 98.31 75 PHE B N 1
ATOM 2041 C CA . PHE B 1 75 ? 12.773 -27.188 -11.672 1 98.31 75 PHE B CA 1
ATOM 2042 C C . PHE B 1 75 ? 11.523 -27.891 -11.148 1 98.31 75 PHE B C 1
ATOM 2044 O O . PHE B 1 75 ? 10.656 -28.281 -11.93 1 98.31 75 PHE B O 1
ATOM 2051 N N . LYS B 1 76 ? 11.422 -28.047 -9.844 1 98.19 76 LYS B N 1
ATOM 2052 C CA . LYS B 1 76 ? 10.281 -28.703 -9.219 1 98.19 76 LYS B CA 1
ATOM 2053 C C . LYS B 1 76 ? 9.406 -27.703 -8.469 1 98.19 76 LYS B C 1
ATOM 2055 O O . LYS B 1 76 ? 8.203 -27.922 -8.289 1 98.19 76 LYS B O 1
ATOM 2060 N N . ASN B 1 77 ? 10.047 -26.594 -8.102 1 98.69 77 ASN B N 1
ATOM 2061 C CA . ASN B 1 77 ? 9.344 -25.688 -7.199 1 98.69 77 ASN B CA 1
ATOM 2062 C C . ASN B 1 77 ? 9.555 -24.234 -7.59 1 98.69 77 ASN B C 1
ATOM 2064 O O . ASN B 1 77 ? 10.609 -23.875 -8.125 1 98.69 77 ASN B O 1
ATOM 2068 N N . VAL B 1 78 ? 8.57 -23.469 -7.32 1 98.75 78 VAL B N 1
ATOM 2069 C CA . VAL B 1 78 ? 8.734 -22.031 -7.148 1 98.75 78 VAL B CA 1
ATOM 2070 C C . VAL B 1 78 ? 8.82 -21.688 -5.66 1 98.75 78 VAL B C 1
ATOM 2072 O O . VAL B 1 78 ? 8.039 -22.219 -4.855 1 98.75 78 VAL B O 1
ATOM 2075 N N . GLU B 1 79 ? 9.734 -20.875 -5.297 1 98.88 79 GLU B N 1
ATOM 2076 C CA . GLU B 1 79 ? 9.922 -20.484 -3.906 1 98.88 79 GLU B CA 1
ATOM 2077 C C . GLU B 1 79 ? 9.797 -18.969 -3.748 1 98.88 79 GLU B C 1
ATOM 2079 O O . GLU B 1 79 ? 10.336 -18.203 -4.559 1 98.88 79 GLU B O 1
ATOM 2084 N N . ILE B 1 80 ? 9.094 -18.578 -2.752 1 98.88 80 ILE B N 1
ATOM 2085 C CA . ILE B 1 80 ? 8.938 -17.156 -2.439 1 98.88 80 ILE B CA 1
ATOM 2086 C C . ILE B 1 80 ? 9.516 -16.875 -1.054 1 98.88 80 ILE B C 1
ATOM 2088 O O . ILE B 1 80 ? 9.023 -17.391 -0.05 1 98.88 80 ILE B O 1
ATOM 2092 N N . ASN B 1 81 ? 10.555 -16.125 -0.991 1 98.88 81 ASN B N 1
ATOM 2093 C CA . ASN B 1 81 ? 11.102 -15.633 0.271 1 98.88 81 ASN B CA 1
ATOM 2094 C C . ASN B 1 81 ? 10.406 -14.352 0.718 1 98.88 81 ASN B C 1
ATOM 2096 O O . ASN B 1 81 ? 10.664 -13.281 0.168 1 98.88 81 ASN B O 1
ATOM 2100 N N . CYS B 1 82 ? 9.5 -14.531 1.723 1 98.88 82 CYS B N 1
ATOM 2101 C CA . CYS B 1 82 ? 8.609 -13.406 2.002 1 98.88 82 CYS B CA 1
ATOM 2102 C C . CYS B 1 82 ? 8.148 -13.422 3.457 1 98.88 82 CYS B C 1
ATOM 2104 O O . CYS B 1 82 ? 8.461 -14.352 4.199 1 98.88 82 CYS B O 1
ATOM 2106 N N . ARG B 1 83 ? 7.504 -12.344 3.863 1 98.75 83 ARG B N 1
ATOM 2107 C CA . ARG B 1 83 ? 6.754 -12.227 5.109 1 98.75 83 ARG B CA 1
ATOM 2108 C C . ARG B 1 83 ? 5.531 -11.328 4.93 1 98.75 83 ARG B C 1
ATOM 2110 O O . ARG B 1 83 ? 5.582 -10.344 4.195 1 98.75 83 ARG B O 1
ATOM 2117 N N . GLY B 1 84 ? 4.508 -11.688 5.609 1 98.62 84 GLY B N 1
ATOM 2118 C CA . GLY B 1 84 ? 3.266 -10.938 5.5 1 98.62 84 GLY B CA 1
ATOM 2119 C C . GLY B 1 84 ? 2.932 -10.156 6.754 1 98.62 84 GLY B C 1
ATOM 2120 O O . GLY B 1 84 ? 3.287 -10.562 7.863 1 98.62 84 GLY B O 1
ATOM 2121 N N . GLN B 1 85 ? 2.318 -9.086 6.59 1 98.5 85 GLN B N 1
ATOM 2122 C CA . GLN B 1 85 ? 1.689 -8.281 7.637 1 98.5 85 GLN B CA 1
ATOM 2123 C C . GLN B 1 85 ? 0.31 -7.797 7.199 1 98.5 85 GLN B C 1
ATOM 2125 O O . GLN B 1 85 ? 0.041 -7.664 6.004 1 98.5 85 GLN B O 1
ATOM 2130 N N . GLY B 1 86 ? -0.598 -7.52 8.164 1 98 86 GLY B N 1
ATOM 2131 C CA . GLY B 1 86 ? -1.917 -7 7.84 1 98 86 GLY B CA 1
ATOM 2132 C C . GLY B 1 86 ? -3.031 -7.996 8.094 1 98 86 GLY B C 1
ATOM 2133 O O . GLY B 1 86 ? -2.877 -8.906 8.914 1 98 86 GLY B O 1
ATOM 2134 N N . SER B 1 87 ? -4.113 -7.82 7.402 1 96.81 87 SER B N 1
ATOM 2135 C CA . SER B 1 87 ? -5.352 -8.492 7.785 1 96.81 87 SER B CA 1
ATOM 2136 C C . SER B 1 87 ? -5.48 -9.844 7.098 1 96.81 87 SER B C 1
ATOM 2138 O O . SER B 1 87 ? -6.27 -10.695 7.52 1 96.81 87 SER B O 1
ATOM 2140 N N . ASN B 1 88 ? -4.789 -9.984 6.004 1 97.75 88 ASN B N 1
ATOM 2141 C CA . ASN B 1 88 ? -4.992 -11.164 5.172 1 97.75 88 ASN B CA 1
ATOM 2142 C C . ASN B 1 88 ? -3.725 -12.016 5.082 1 97.75 88 ASN B C 1
ATOM 2144 O O . ASN B 1 88 ? -2.615 -11.477 5.102 1 97.75 88 ASN B O 1
ATOM 2148 N N . ILE B 1 89 ? -3.951 -13.336 4.98 1 97.62 89 ILE B N 1
ATOM 2149 C CA . ILE B 1 89 ? -2.771 -14.188 5.027 1 97.62 89 ILE B CA 1
ATOM 2150 C C . ILE B 1 89 ? -2.789 -15.156 3.844 1 97.62 89 ILE B C 1
ATOM 2152 O O . ILE B 1 89 ? -1.813 -15.875 3.605 1 97.62 89 ILE B O 1
ATOM 2156 N N . TYR B 1 90 ? -3.896 -15.227 3.16 1 98.06 90 TYR B N 1
ATOM 2157 C CA . TYR B 1 90 ? -3.992 -16.156 2.045 1 98.06 90 TYR B CA 1
ATOM 2158 C C . TYR B 1 90 ? -3.742 -15.453 0.718 1 98.06 90 TYR B C 1
ATOM 2160 O O . TYR B 1 90 ? -4.441 -14.5 0.374 1 98.06 90 TYR B O 1
ATOM 2168 N N . TYR B 1 91 ? -2.773 -15.922 0.014 1 98.62 91 TYR B N 1
ATOM 2169 C CA . TYR B 1 91 ? -2.346 -15.406 -1.28 1 98.62 91 TYR B CA 1
ATOM 2170 C C . TYR B 1 91 ? -2.342 -16.5 -2.336 1 98.62 91 TYR B C 1
ATOM 2172 O O . TYR B 1 91 ? -2.537 -17.672 -2.02 1 98.62 91 TYR B O 1
ATOM 2180 N N . LYS B 1 92 ? -2.162 -16.109 -3.535 1 98.44 92 LYS B N 1
ATOM 2181 C CA . LYS B 1 92 ? -1.911 -17.094 -4.586 1 98.44 92 LYS B CA 1
ATOM 2182 C C . LYS B 1 92 ? -0.917 -16.562 -5.613 1 98.44 92 LYS B C 1
ATOM 2184 O O . LYS B 1 92 ? -0.773 -15.344 -5.773 1 98.44 92 LYS B O 1
ATOM 2189 N N . VAL B 1 93 ? -0.214 -17.469 -6.172 1 98.81 93 VAL B N 1
ATOM 2190 C CA . VAL B 1 93 ? 0.557 -17.203 -7.379 1 98.81 93 VAL B CA 1
ATOM 2191 C C . VAL B 1 93 ? -0.285 -17.516 -8.609 1 98.81 93 VAL B C 1
ATOM 2193 O O . VAL B 1 93 ? -0.981 -18.547 -8.648 1 98.81 93 VAL B O 1
ATOM 2196 N N . VAL B 1 94 ? -0.253 -16.656 -9.57 1 97.94 94 VAL B N 1
ATOM 2197 C CA . VAL B 1 94 ? -1.006 -16.812 -10.812 1 97.94 94 VAL B CA 1
ATOM 2198 C C . VAL B 1 94 ? -0.046 -16.859 -12 1 97.94 94 VAL B C 1
ATOM 2200 O O . VAL B 1 94 ? 0.675 -15.898 -12.258 1 97.94 94 VAL B O 1
ATOM 2203 N N . LEU B 1 95 ? -0.025 -17.953 -12.695 1 98.19 95 LEU B N 1
ATOM 2204 C CA . LEU B 1 95 ? 0.829 -18.125 -13.867 1 98.19 95 LEU B CA 1
ATOM 2205 C C . LEU B 1 95 ? -0.007 -18.234 -15.141 1 98.19 95 LEU B C 1
ATOM 2207 O O . LEU B 1 95 ? -1.158 -18.672 -15.094 1 98.19 95 LEU B O 1
ATOM 2211 N N . ARG B 1 96 ? 0.562 -17.781 -16.234 1 97.12 96 ARG B N 1
ATOM 2212 C CA . ARG B 1 96 ? 0.107 -18.078 -17.578 1 97.12 96 ARG B CA 1
ATOM 2213 C C . ARG B 1 96 ? 1.246 -18.625 -18.438 1 97.12 96 ARG B C 1
ATOM 2215 O O . ARG B 1 96 ? 2.42 -18.391 -18.141 1 97.12 96 ARG B O 1
ATOM 2222 N N . HIS B 1 97 ? 0.813 -19.422 -19.469 1 97.31 97 HIS B N 1
ATOM 2223 C CA . HIS B 1 97 ? 1.813 -20 -20.359 1 97.31 97 HIS B CA 1
ATOM 2224 C C . HIS B 1 97 ? 1.493 -19.703 -21.812 1 97.31 97 HIS B C 1
ATOM 2226 O O . HIS B 1 97 ? 0.399 -19.234 -22.141 1 97.31 97 HIS B O 1
ATOM 2232 N N . LYS B 1 98 ? 2.473 -19.812 -22.672 1 96.12 98 LYS B N 1
ATOM 2233 C CA . LYS B 1 98 ? 2.346 -19.859 -24.125 1 96.12 98 LYS B CA 1
ATOM 2234 C C . LYS B 1 98 ? 1.803 -18.531 -24.672 1 96.12 98 LYS B C 1
ATOM 2236 O O . LYS B 1 98 ? 0.993 -18.516 -25.594 1 96.12 98 LYS B O 1
ATOM 2241 N N . GLY B 1 99 ? 2.074 -17.469 -23.969 1 93.06 99 GLY B N 1
ATOM 2242 C CA . GLY B 1 99 ? 1.729 -16.156 -24.469 1 93.06 99 GLY B CA 1
ATOM 2243 C C . GLY B 1 99 ? 0.3 -15.75 -24.156 1 93.06 99 GLY B C 1
ATOM 2244 O O . GLY B 1 99 ? -0.182 -14.719 -24.641 1 93.06 99 GLY B O 1
ATOM 2245 N N . LEU B 1 100 ? -0.367 -16.562 -23.422 1 87.75 100 LEU B N 1
ATOM 2246 C CA . LEU B 1 100 ? -1.709 -16.188 -22.984 1 87.75 100 LEU B CA 1
ATOM 2247 C C . LEU B 1 100 ? -1.658 -15.047 -21.969 1 87.75 100 LEU B C 1
ATOM 2249 O O . LEU B 1 100 ? -1.013 -15.164 -20.938 1 87.75 100 LEU B O 1
ATOM 2253 N N . HIS B 1 101 ? -2.322 -13.938 -22.344 1 83.06 101 HIS B N 1
ATOM 2254 C CA . HIS B 1 101 ? -2.207 -12.773 -21.469 1 83.06 101 HIS B CA 1
ATOM 2255 C C . HIS B 1 101 ? -3.553 -12.078 -21.312 1 83.06 101 HIS B C 1
ATOM 2257 O O . HIS B 1 101 ? -3.664 -11.102 -20.562 1 83.06 101 HIS B O 1
ATOM 2263 N N . SER B 1 102 ? -4.465 -12.625 -21.953 1 83 102 SER B N 1
ATOM 2264 C CA . SER B 1 102 ? -5.777 -11.992 -21.891 1 83 102 SER B CA 1
ATOM 2265 C C . SER B 1 102 ? -6.516 -12.359 -20.609 1 83 102 SER B C 1
ATOM 2267 O O . SER B 1 102 ? -6.328 -13.453 -20.078 1 83 102 SER B O 1
ATOM 2269 N N . ASN B 1 103 ? -7.367 -11.453 -20.156 1 80.38 103 ASN B N 1
ATOM 2270 C CA . ASN B 1 103 ? -8.195 -11.742 -19 1 80.38 103 ASN B CA 1
ATOM 2271 C C . ASN B 1 103 ? -9.188 -12.867 -19.266 1 80.38 103 ASN B C 1
ATOM 2273 O O . ASN B 1 103 ? -9.781 -13.414 -18.344 1 80.38 103 ASN B O 1
ATOM 2277 N N . LYS B 1 104 ? -9.328 -13.219 -20.531 1 83.5 104 LYS B N 1
ATOM 2278 C CA . LYS B 1 104 ? -10.242 -14.289 -20.922 1 83.5 104 LYS B CA 1
ATOM 2279 C C . LYS B 1 104 ? -9.547 -15.641 -20.906 1 83.5 104 LYS B C 1
ATOM 2281 O O . LYS B 1 104 ? -10.195 -16.688 -21.031 1 83.5 104 LYS B O 1
ATOM 2286 N N . ASP B 1 105 ? -8.273 -15.578 -20.688 1 89.38 105 ASP B N 1
ATOM 2287 C CA . ASP B 1 105 ? -7.512 -16.812 -20.719 1 89.38 105 ASP B CA 1
ATOM 2288 C C . ASP B 1 105 ? -7.523 -17.5 -19.344 1 89.38 105 ASP B C 1
ATOM 2290 O O . ASP B 1 105 ? -7.672 -16.828 -18.312 1 89.38 105 ASP B O 1
ATOM 2294 N N . ILE B 1 106 ? -7.289 -18.766 -19.438 1 93.31 106 ILE B N 1
ATOM 2295 C CA . ILE B 1 106 ? -7.129 -19.578 -18.234 1 93.31 106 ILE B CA 1
ATOM 2296 C C . ILE B 1 106 ? -5.848 -19.172 -17.5 1 93.31 106 ILE B C 1
ATOM 2298 O O . ILE B 1 106 ? -4.855 -18.812 -18.141 1 93.31 106 ILE B O 1
ATOM 2302 N N . THR B 1 107 ? -5.973 -19.203 -16.25 1 96.25 107 THR B N 1
ATOM 2303 C CA . THR B 1 107 ? -4.793 -19 -15.422 1 96.25 107 THR B CA 1
ATOM 2304 C C . THR B 1 107 ? -4.445 -20.281 -14.672 1 96.25 107 THR B C 1
ATOM 2306 O O . THR B 1 107 ? -5.301 -21.156 -14.477 1 96.25 107 THR B O 1
ATOM 2309 N N . TYR B 1 108 ? -3.24 -20.484 -14.344 1 97.88 108 TYR B N 1
ATOM 2310 C CA . TYR B 1 108 ? -2.787 -21.547 -13.469 1 97.88 108 TYR B CA 1
ATOM 2311 C C . TYR B 1 108 ? -2.379 -21.016 -12.102 1 97.88 108 TYR B C 1
ATOM 2313 O O . TYR B 1 108 ? -1.452 -20.203 -12 1 97.88 108 TYR B O 1
ATOM 2321 N N . GLU B 1 109 ? -3.092 -21.516 -11.102 1 98.31 109 GLU B N 1
ATOM 2322 C CA . GLU B 1 109 ? -2.979 -20.859 -9.805 1 98.31 109 GLU B CA 1
ATOM 2323 C C . GLU B 1 109 ? -2.602 -21.859 -8.711 1 98.31 109 GLU B C 1
ATOM 2325 O O . GLU B 1 109 ? -2.971 -23.031 -8.789 1 98.31 109 GLU B O 1
ATOM 2330 N N . GLN B 1 110 ? -1.886 -21.422 -7.766 1 98.5 110 GLN B N 1
ATOM 2331 C CA . GLN B 1 110 ? -1.622 -22.141 -6.52 1 98.5 110 GLN B CA 1
ATOM 2332 C C . GLN B 1 110 ? -1.699 -21.203 -5.32 1 98.5 110 GLN B C 1
ATOM 2334 O O . GLN B 1 110 ? -1.162 -20.094 -5.359 1 98.5 110 GLN B O 1
ATOM 2339 N N . PHE B 1 111 ? -2.393 -21.656 -4.293 1 97.94 111 PHE B N 1
ATOM 2340 C CA . PHE B 1 111 ? -2.646 -20.859 -3.098 1 97.94 111 PHE B CA 1
ATOM 2341 C C . PHE B 1 111 ? -1.579 -21.109 -2.041 1 97.94 111 PHE B C 1
ATOM 2343 O O . PHE B 1 111 ? -1.016 -22.203 -1.972 1 97.94 111 PHE B O 1
ATOM 2350 N N . PHE B 1 112 ? -1.276 -20.109 -1.244 1 98.56 112 PHE B N 1
ATOM 2351 C CA . PHE B 1 112 ? -0.351 -20.312 -0.136 1 98.56 112 PHE B CA 1
ATOM 2352 C C . PHE B 1 112 ? -0.685 -19.375 1.025 1 98.56 112 PHE B C 1
ATOM 2354 O O . PHE B 1 112 ? -1.405 -18.391 0.853 1 98.56 112 PHE B O 1
ATOM 2361 N N . THR B 1 113 ? -0.228 -19.766 2.166 1 98.44 113 THR B N 1
ATOM 2362 C CA . THR B 1 113 ? -0.326 -18.953 3.377 1 98.44 113 THR B CA 1
ATOM 2363 C C . THR B 1 113 ? 0.959 -18.156 3.605 1 98.44 113 THR B C 1
ATOM 2365 O O . THR B 1 113 ? 2.049 -18.734 3.65 1 98.44 113 THR B O 1
ATOM 2368 N N . ALA B 1 114 ? 0.824 -16.859 3.662 1 98.5 114 ALA B N 1
ATOM 2369 C CA . ALA B 1 114 ? 2.002 -16.031 3.918 1 98.5 114 ALA B CA 1
ATOM 2370 C C . ALA B 1 114 ? 2.496 -16.219 5.352 1 98.5 114 ALA B C 1
ATOM 2372 O O . ALA B 1 114 ? 1.696 -16.266 6.289 1 98.5 114 ALA B O 1
ATOM 2373 N N . PRO B 1 115 ? 3.822 -16.422 5.52 1 98.62 115 PRO B N 1
ATOM 2374 C CA . PRO B 1 115 ? 4.363 -16.344 6.879 1 98.62 115 PRO B CA 1
ATOM 2375 C C . PRO B 1 115 ? 4.234 -14.961 7.492 1 98.62 115 PRO B C 1
ATOM 2377 O O . PRO B 1 115 ? 4.82 -14 6.984 1 98.62 115 PRO B O 1
ATOM 2380 N N . MET B 1 116 ? 3.473 -14.875 8.602 1 98.19 116 MET B N 1
ATOM 2381 C CA . MET B 1 116 ? 3.201 -13.57 9.203 1 98.19 116 MET B CA 1
ATOM 2382 C C . MET B 1 116 ? 4.305 -13.188 10.188 1 98.19 116 MET B C 1
ATOM 2384 O O . MET B 1 116 ? 4.578 -13.922 11.133 1 98.19 116 MET B O 1
ATOM 2388 N N . SER B 1 117 ? 4.973 -12.078 9.875 1 97.5 117 SER B N 1
ATOM 2389 C CA . SER B 1 117 ? 6.055 -11.578 10.719 1 97.5 117 SER B CA 1
ATOM 2390 C C . SER B 1 117 ? 6.445 -10.156 10.336 1 97.5 117 SER B C 1
ATOM 2392 O O . SER B 1 117 ? 6.285 -9.75 9.18 1 97.5 117 SER B O 1
ATOM 2394 N N . ASN B 1 118 ? 6.879 -9.406 11.305 1 94 118 ASN B N 1
ATOM 2395 C CA . ASN B 1 118 ? 7.535 -8.141 10.984 1 94 118 ASN B CA 1
ATOM 2396 C C . ASN B 1 118 ? 9.047 -8.219 11.203 1 94 118 ASN B C 1
ATOM 2398 O O . ASN B 1 118 ? 9.742 -7.207 11.125 1 94 118 ASN B O 1
ATOM 2402 N N . ILE B 1 119 ? 9.477 -9.359 11.477 1 93.5 119 ILE B N 1
ATOM 2403 C CA . ILE B 1 119 ? 10.891 -9.523 11.805 1 93.5 119 ILE B CA 1
ATOM 2404 C C . ILE B 1 119 ? 11.539 -10.492 10.812 1 93.5 119 ILE B C 1
ATOM 2406 O O . ILE B 1 119 ? 12.43 -10.109 10.055 1 93.5 119 ILE B O 1
ATOM 2410 N N . ASP B 1 120 ? 11.023 -11.664 10.734 1 96.56 120 ASP B N 1
ATOM 2411 C CA . ASP B 1 120 ? 11.711 -12.734 10.016 1 96.56 120 ASP B CA 1
ATOM 2412 C C . ASP B 1 120 ? 11.016 -13.039 8.688 1 96.56 120 ASP B C 1
ATOM 2414 O O . ASP B 1 120 ? 9.781 -13.047 8.609 1 96.56 120 ASP B O 1
ATOM 2418 N N . PHE B 1 121 ? 11.805 -13.258 7.738 1 98.19 121 PHE B N 1
ATOM 2419 C CA . PHE B 1 121 ? 11.328 -13.797 6.473 1 98.19 121 PHE B CA 1
ATOM 2420 C C . PHE B 1 121 ? 11.336 -15.32 6.5 1 98.19 121 PHE B C 1
ATOM 2422 O O . PHE B 1 121 ? 12.094 -15.93 7.262 1 98.19 121 PHE B O 1
ATOM 2429 N N . SER B 1 122 ? 10.477 -15.883 5.707 1 98.5 122 SER B N 1
ATOM 2430 C CA . SER B 1 122 ? 10.422 -17.328 5.512 1 98.5 122 SER B CA 1
ATOM 2431 C C . SER B 1 122 ? 10.148 -17.672 4.051 1 98.5 122 SER B C 1
ATOM 2433 O O . SER B 1 122 ? 9.688 -16.828 3.281 1 98.5 122 SER B O 1
ATOM 2435 N N . THR B 1 123 ? 10.469 -18.891 3.711 1 98.62 123 THR B N 1
ATOM 2436 C CA . THR B 1 123 ? 10.305 -19.328 2.33 1 98.62 123 THR B CA 1
ATOM 2437 C C . THR B 1 123 ? 9.039 -20.156 2.172 1 98.62 123 THR B C 1
ATOM 2439 O O . THR B 1 123 ? 8.82 -21.109 2.922 1 98.62 123 THR B O 1
ATOM 2442 N N . VAL B 1 124 ? 8.242 -19.766 1.32 1 98.81 124 VAL B N 1
ATOM 2443 C CA . VAL B 1 124 ? 7.102 -20.562 0.878 1 98.81 124 VAL B CA 1
ATOM 2444 C C . VAL B 1 124 ? 7.492 -21.391 -0.345 1 98.81 124 VAL B C 1
ATOM 2446 O O . VAL B 1 124 ? 8.047 -20.859 -1.31 1 98.81 124 VAL B O 1
ATOM 2449 N N . ILE B 1 125 ? 7.234 -22.656 -0.292 1 98.81 125 ILE B N 1
ATOM 2450 C CA . ILE B 1 125 ? 7.578 -23.547 -1.399 1 98.81 125 ILE B CA 1
ATOM 2451 C C . ILE B 1 125 ? 6.305 -23.984 -2.117 1 98.81 125 ILE B C 1
ATOM 2453 O O . ILE B 1 125 ? 5.398 -24.547 -1.5 1 98.81 125 ILE B O 1
ATOM 2457 N N . LEU B 1 126 ? 6.25 -23.75 -3.398 1 98.88 126 LEU B N 1
ATOM 2458 C CA . LEU B 1 126 ? 5.102 -24.109 -4.23 1 98.88 126 LEU B CA 1
ATOM 2459 C C . LEU B 1 126 ? 5.508 -25.078 -5.328 1 98.88 126 LEU B C 1
ATOM 2461 O O . LEU B 1 126 ? 6.066 -24.672 -6.352 1 98.88 126 LEU B O 1
ATOM 2465 N N . PRO B 1 127 ? 5.188 -26.297 -5.18 1 98.81 127 PRO B N 1
ATOM 2466 C CA . PRO B 1 127 ? 5.496 -27.25 -6.25 1 98.81 127 PRO B CA 1
ATOM 2467 C C . PRO B 1 127 ? 4.809 -26.906 -7.566 1 98.81 127 PRO B C 1
ATOM 2469 O O . PRO B 1 127 ? 3.602 -26.641 -7.586 1 98.81 127 PRO B O 1
ATOM 2472 N N . LEU B 1 128 ? 5.582 -26.969 -8.656 1 98.56 128 LEU B N 1
ATOM 2473 C CA . LEU B 1 128 ? 5.062 -26.625 -9.977 1 98.56 128 LEU B CA 1
ATOM 2474 C C . LEU B 1 128 ? 3.922 -27.562 -10.367 1 98.56 128 LEU B C 1
ATOM 2476 O O . LEU B 1 128 ? 2.971 -27.141 -11.031 1 98.56 128 LEU B O 1
ATOM 2480 N N . LYS B 1 129 ? 3.936 -28.75 -9.914 1 97.5 129 LYS B N 1
ATOM 2481 C CA . LYS B 1 129 ? 2.939 -29.766 -10.258 1 97.5 129 LYS B CA 1
ATOM 2482 C C . LYS B 1 129 ? 1.59 -29.438 -9.625 1 97.5 129 LYS B C 1
ATOM 2484 O O . LYS B 1 129 ? 0.565 -30 -10.008 1 97.5 129 LYS B O 1
ATOM 2489 N N . ASN B 1 130 ? 1.607 -28.594 -8.633 1 98.25 130 ASN B N 1
ATOM 2490 C CA . ASN B 1 130 ? 0.384 -28.297 -7.895 1 98.25 130 ASN B CA 1
ATOM 2491 C C . ASN B 1 130 ? -0.349 -27.094 -8.469 1 98.25 130 ASN B C 1
ATOM 2493 O O . ASN B 1 130 ? -1.408 -26.703 -7.965 1 98.25 130 ASN B O 1
ATOM 2497 N N . PHE B 1 131 ? 0.217 -26.469 -9.477 1 98.12 131 PHE B N 1
ATOM 2498 C CA . PHE B 1 131 ? -0.525 -25.406 -10.141 1 98.12 131 PHE B CA 1
ATOM 2499 C C . PHE B 1 131 ? -1.685 -25.984 -10.953 1 98.12 131 PHE B C 1
ATOM 2501 O O . PHE B 1 131 ? -1.486 -26.844 -11.797 1 98.12 131 PHE B O 1
ATOM 2508 N N . LYS B 1 132 ? -2.895 -25.469 -10.672 1 97.19 132 LYS B N 1
ATOM 2509 C CA . LYS B 1 132 ? -4.105 -25.953 -11.328 1 97.19 132 LYS B CA 1
ATOM 2510 C C . LYS B 1 132 ? -4.742 -24.859 -12.18 1 97.19 132 LYS B C 1
ATOM 2512 O O . LYS B 1 132 ? -4.621 -23.672 -11.883 1 97.19 132 LYS B O 1
ATOM 2517 N N . PRO B 1 133 ? -5.43 -25.281 -13.203 1 97.06 133 PRO B N 1
ATOM 2518 C CA . PRO B 1 133 ? -6.086 -24.297 -14.078 1 97.06 133 PRO B CA 1
ATOM 2519 C C . PRO B 1 133 ? -7.355 -23.719 -13.461 1 97.06 133 PRO B C 1
ATOM 2521 O O . PRO B 1 133 ? -8.148 -24.438 -12.859 1 97.06 133 PRO B O 1
ATOM 2524 N N . TYR B 1 134 ? -7.523 -22.438 -13.609 1 95.44 134 TYR B N 1
ATOM 2525 C CA . TYR B 1 134 ? -8.688 -21.719 -13.094 1 95.44 134 TYR B CA 1
ATOM 2526 C C . TYR B 1 134 ? -9.234 -20.75 -14.125 1 95.44 134 TYR B C 1
ATOM 2528 O O . TYR B 1 134 ? -8.492 -20.266 -14.984 1 95.44 134 TYR B O 1
ATOM 2536 N N . TYR B 1 135 ? -10.523 -20.5 -14.008 1 91.56 135 TYR B N 1
ATOM 2537 C CA . TYR B 1 135 ? -11.203 -19.438 -14.742 1 91.56 135 TYR B CA 1
ATOM 2538 C C . TYR B 1 135 ? -12.195 -18.703 -13.844 1 91.56 135 TYR B C 1
ATOM 2540 O O . TYR B 1 135 ? -13.18 -19.297 -13.391 1 91.56 135 TYR B O 1
ATOM 2548 N N . ARG B 1 136 ? -11.938 -17.469 -13.602 1 86.31 136 ARG B N 1
ATOM 2549 C CA . ARG B 1 136 ? -12.758 -16.609 -12.758 1 86.31 136 ARG B CA 1
ATOM 2550 C C . ARG B 1 136 ? -12.992 -17.234 -11.391 1 86.31 136 ARG B C 1
ATOM 2552 O O . ARG B 1 136 ? -14.133 -17.312 -10.922 1 86.31 136 ARG B O 1
ATOM 2559 N N . GLY B 1 137 ? -11.938 -17.75 -10.859 1 85.88 137 GLY B N 1
ATOM 2560 C CA . GLY B 1 137 ? -11.977 -18.219 -9.484 1 85.88 137 GLY B CA 1
ATOM 2561 C C . GLY B 1 137 ? -12.422 -19.656 -9.359 1 85.88 137 GLY B C 1
ATOM 2562 O O . GLY B 1 137 ? -12.367 -20.234 -8.273 1 85.88 137 GLY B O 1
ATOM 2563 N N . ARG B 1 138 ? -12.766 -20.281 -10.461 1 90.88 138 ARG B N 1
ATOM 2564 C CA . ARG B 1 138 ? -13.18 -21.672 -10.43 1 90.88 138 ARG B CA 1
ATOM 2565 C C . ARG B 1 138 ? -12.164 -22.562 -11.133 1 90.88 138 ARG B C 1
ATOM 2567 O O . ARG B 1 138 ? -11.633 -22.203 -12.188 1 90.88 138 ARG B O 1
ATOM 2574 N N . GLU B 1 139 ? -11.938 -23.656 -10.406 1 93.56 139 GLU B N 1
ATOM 2575 C CA . GLU B 1 139 ? -11.07 -24.641 -11.062 1 93.56 139 GLU B CA 1
ATOM 2576 C C . GLU B 1 139 ? -11.719 -25.188 -12.328 1 93.56 139 GLU B C 1
ATOM 2578 O O . GLU B 1 139 ? -12.914 -25.5 -12.328 1 93.56 139 GLU B O 1
ATOM 2583 N N . VAL B 1 140 ? -10.961 -25.25 -13.461 1 92.25 140 VAL B N 1
ATOM 2584 C CA . VAL B 1 140 ? -11.438 -25.781 -14.727 1 92.25 140 VAL B CA 1
ATOM 2585 C C . VAL B 1 140 ? -10.742 -27.109 -15.023 1 92.25 140 VAL B C 1
ATOM 2587 O O . VAL B 1 140 ? -9.602 -27.141 -15.484 1 92.25 140 VAL B O 1
ATOM 2590 N N . PRO B 1 141 ? -11.547 -28.109 -14.906 1 86.12 141 PRO B N 1
ATOM 2591 C CA . PRO B 1 141 ? -10.938 -29.406 -15.18 1 86.12 141 PRO B CA 1
ATOM 2592 C C . PRO B 1 141 ? -10.758 -29.656 -16.672 1 86.12 141 PRO B C 1
ATOM 2594 O O . PRO B 1 141 ? -11.328 -28.953 -17.5 1 86.12 141 PRO B O 1
ATOM 2597 N N . ASP B 1 142 ? -9.914 -30.594 -17.094 1 88.38 142 ASP B N 1
ATOM 2598 C CA . ASP B 1 142 ? -9.758 -31.188 -18.422 1 88.38 142 ASP B CA 1
ATOM 2599 C C . ASP B 1 142 ? -9.125 -30.188 -19.391 1 88.38 142 ASP B C 1
ATOM 2601 O O . ASP B 1 142 ? -9.555 -30.078 -20.531 1 88.38 142 ASP B O 1
ATOM 2605 N N . VAL B 1 143 ? -8.375 -29.297 -18.891 1 91.12 143 VAL B N 1
ATOM 2606 C CA . VAL B 1 143 ? -7.535 -28.484 -19.75 1 91.12 143 VAL B CA 1
ATOM 2607 C C . VAL B 1 143 ? -6.078 -28.906 -19.625 1 91.12 143 VAL B C 1
ATOM 2609 O O . VAL B 1 143 ? -5.73 -29.672 -18.719 1 91.12 143 VAL B O 1
ATOM 2612 N N . GLU B 1 144 ? -5.289 -28.578 -20.609 1 93.94 144 GLU B N 1
ATOM 2613 C CA . GLU B 1 144 ? -3.875 -28.953 -20.562 1 93.94 144 GLU B CA 1
ATOM 2614 C C . GLU B 1 144 ? -3.209 -28.406 -19.297 1 93.94 144 GLU B C 1
ATOM 2616 O O . GLU B 1 144 ? -3.543 -27.328 -18.812 1 93.94 144 GLU B O 1
ATOM 2621 N N . PRO B 1 145 ? -2.332 -29.203 -18.766 1 94.75 145 PRO B N 1
ATOM 2622 C CA . PRO B 1 145 ? -1.595 -28.719 -17.594 1 94.75 145 PRO B CA 1
ATOM 2623 C C . PRO B 1 145 ? -0.668 -27.547 -17.938 1 94.75 145 PRO B C 1
ATOM 2625 O O . PRO B 1 145 ? -0.429 -27.266 -19.109 1 94.75 145 PRO B O 1
ATOM 2628 N N . LEU B 1 146 ? -0.23 -26.859 -16.906 1 97 146 LEU B N 1
ATOM 2629 C CA . LEU B 1 146 ? 0.719 -25.766 -17.078 1 97 146 LEU B CA 1
ATOM 2630 C C . LEU B 1 146 ? 1.946 -26.219 -17.859 1 97 146 LEU B C 1
ATOM 2632 O O . LEU B 1 146 ? 2.545 -27.25 -17.531 1 97 146 LEU B O 1
ATOM 2636 N N . ASP B 1 147 ? 2.234 -25.562 -18.922 1 97.94 147 ASP B N 1
ATOM 2637 C CA . ASP B 1 147 ? 3.498 -25.766 -19.609 1 97.94 147 ASP B CA 1
ATOM 2638 C C . ASP B 1 147 ? 4.648 -25.062 -18.906 1 97.94 147 ASP B C 1
ATOM 2640 O O . ASP B 1 147 ? 4.938 -23.906 -19.188 1 97.94 147 ASP B O 1
ATOM 2644 N N . THR B 1 148 ? 5.359 -25.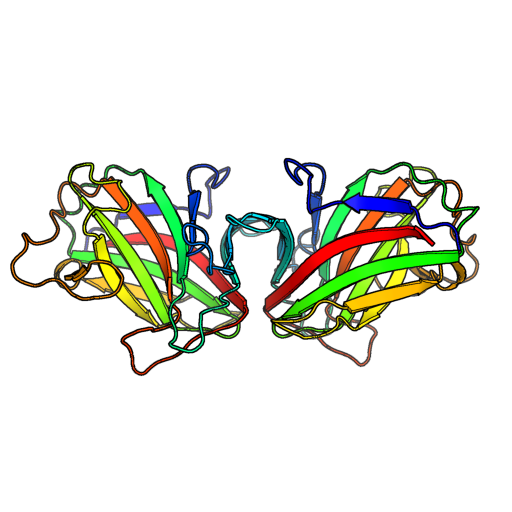797 -18.031 1 98.25 148 THR B N 1
ATOM 2645 C CA . THR B 1 148 ? 6.387 -25.203 -17.172 1 98.25 148 THR B CA 1
ATOM 2646 C C . THR B 1 148 ? 7.574 -24.734 -18.016 1 98.25 148 THR B C 1
ATOM 2648 O O . THR B 1 148 ? 8.414 -23.969 -17.547 1 98.25 148 THR B O 1
ATOM 2651 N N . ALA B 1 149 ? 7.66 -25.141 -19.25 1 98.12 149 ALA B N 1
ATOM 2652 C CA . ALA B 1 149 ? 8.773 -24.75 -20.109 1 98.12 149 ALA B CA 1
ATOM 2653 C C . ALA B 1 149 ? 8.516 -23.406 -20.781 1 98.12 149 ALA B C 1
ATOM 2655 O O . ALA B 1 149 ? 9.406 -22.828 -21.406 1 98.12 149 ALA B O 1
ATOM 2656 N N . ASN B 1 150 ? 7.312 -22.938 -20.641 1 98 150 ASN B N 1
ATOM 2657 C CA . ASN B 1 150 ? 6.941 -21.719 -21.344 1 98 150 ASN B CA 1
ATOM 2658 C C . ASN B 1 150 ? 5.984 -20.859 -20.516 1 98 150 ASN B C 1
ATOM 2660 O O . ASN B 1 150 ? 4.887 -20.531 -20.969 1 98 150 ASN B O 1
ATOM 2664 N N . ILE B 1 151 ? 6.441 -20.422 -19.391 1 98.19 151 ILE B N 1
ATOM 2665 C CA . ILE B 1 151 ? 5.672 -19.516 -18.547 1 98.19 151 ILE B CA 1
ATOM 2666 C C . ILE B 1 151 ? 5.887 -18.078 -19 1 98.19 151 ILE B C 1
ATOM 2668 O O . ILE B 1 151 ? 7.016 -17.594 -19.016 1 98.19 151 ILE B O 1
ATOM 2672 N N . THR B 1 152 ? 4.738 -17.375 -19.312 1 98.06 152 THR B N 1
ATOM 2673 C CA . THR B 1 152 ? 4.875 -16.094 -19.984 1 98.06 152 THR B CA 1
ATOM 2674 C C . THR B 1 152 ? 4.301 -14.977 -19.109 1 98.06 152 THR B C 1
ATOM 2676 O O . THR B 1 152 ? 4.402 -13.797 -19.453 1 98.06 152 THR B O 1
ATOM 2679 N N . MET B 1 153 ? 3.678 -15.336 -18.016 1 97.75 153 MET B N 1
ATOM 2680 C CA . MET B 1 153 ? 3.189 -14.359 -17.047 1 97.75 153 MET B CA 1
ATOM 2681 C C . MET B 1 153 ? 3.34 -14.891 -15.625 1 97.75 153 MET B C 1
ATOM 2683 O O . MET B 1 153 ? 3.082 -16.062 -15.367 1 97.75 153 MET B O 1
ATOM 2687 N N . PHE B 1 154 ? 3.779 -14.086 -14.727 1 98.56 154 PHE B N 1
ATOM 2688 C CA . PHE B 1 154 ? 3.896 -14.375 -13.305 1 98.56 154 PHE B CA 1
ATOM 2689 C C . PHE B 1 154 ? 3.176 -13.312 -12.477 1 98.56 154 PHE B C 1
ATOM 2691 O O . PHE B 1 154 ? 3.373 -12.117 -12.695 1 98.56 154 PHE B O 1
ATOM 2698 N N . GLY B 1 155 ? 2.303 -13.781 -11.57 1 98.25 155 GLY B N 1
ATOM 2699 C CA . GLY B 1 155 ? 1.575 -12.812 -10.766 1 98.25 155 GLY B CA 1
ATOM 2700 C C . GLY B 1 155 ? 1.4 -13.242 -9.32 1 98.25 155 GLY B C 1
ATOM 2701 O O . GLY B 1 155 ? 1.533 -14.422 -9 1 98.25 155 GLY B O 1
ATOM 2702 N N . LEU B 1 156 ? 1.26 -12.312 -8.414 1 98.81 156 LEU B N 1
ATOM 2703 C CA . LEU B 1 156 ? 0.798 -12.477 -7.039 1 98.81 156 LEU B CA 1
ATOM 2704 C C . LEU B 1 156 ? -0.584 -11.859 -6.855 1 98.81 156 LEU B C 1
ATOM 2706 O O . LEU B 1 156 ? -0.874 -10.797 -7.41 1 98.81 156 LEU B O 1
ATOM 2710 N N . GLN B 1 157 ? -1.365 -12.562 -6.082 1 98.44 157 GLN B N 1
ATOM 2711 C CA . GLN B 1 157 ? -2.721 -12.047 -5.906 1 98.44 157 GLN B CA 1
ATOM 2712 C C . GLN B 1 157 ? -3.264 -12.391 -4.523 1 98.44 157 GLN B C 1
ATOM 2714 O O . GLN B 1 157 ? -2.959 -13.453 -3.977 1 98.44 157 GLN B O 1
ATOM 2719 N N . MET B 1 158 ? -3.98 -11.453 -3.996 1 98.12 158 MET B N 1
ATOM 2720 C CA . MET B 1 158 ? -4.871 -11.688 -2.863 1 98.12 158 MET B CA 1
ATOM 2721 C C . MET B 1 158 ? -6.32 -11.812 -3.326 1 98.12 158 MET B C 1
ATOM 2723 O O . MET B 1 158 ? -6.746 -11.102 -4.242 1 98.12 158 MET B O 1
ATOM 2727 N N . TYR B 1 159 ? -7.074 -12.703 -2.682 1 97.06 159 TYR B N 1
ATOM 2728 C CA . TYR B 1 159 ? -8.422 -12.992 -3.16 1 97.06 159 TYR B CA 1
ATOM 2729 C C . TYR B 1 159 ? -9.438 -12.875 -2.027 1 97.06 159 TYR B C 1
ATOM 2731 O O . TYR B 1 159 ? -9.109 -13.102 -0.862 1 97.06 159 TYR B O 1
ATOM 2739 N N . GLY B 1 160 ? -10.625 -12.57 -2.393 1 96.81 160 GLY B N 1
ATOM 2740 C CA . GLY B 1 160 ? -11.695 -12.43 -1.419 1 96.81 160 GLY B CA 1
ATOM 2741 C C . GLY B 1 160 ? -12.312 -13.75 -1.02 1 96.81 160 GLY B C 1
ATOM 2742 O O . GLY B 1 160 ? -12.891 -13.875 0.063 1 96.81 160 GLY B O 1
ATOM 2743 N N . GLY B 1 161 ? -12.25 -14.719 -1.891 1 95.38 161 GLY B N 1
ATOM 2744 C CA . GLY B 1 161 ? -12.711 -16.062 -1.547 1 95.38 161 GLY B CA 1
ATOM 2745 C C . GLY B 1 161 ? -14.148 -16.312 -1.954 1 95.38 161 GLY B C 1
ATOM 2746 O O . GLY B 1 161 ? -14.93 -16.859 -1.175 1 95.38 161 GLY B O 1
ATOM 2747 N N . VAL B 1 162 ? -14.523 -15.93 -3.158 1 91.56 162 VAL B N 1
ATOM 2748 C CA . VAL B 1 162 ? -15.898 -16.016 -3.625 1 91.56 162 VAL B CA 1
ATOM 2749 C C . VAL B 1 162 ? -16.391 -17.453 -3.537 1 91.56 162 VAL B C 1
ATOM 2751 O O . VAL B 1 162 ? -17.516 -17.703 -3.096 1 91.56 162 VAL B O 1
ATOM 2754 N N . TYR B 1 163 ? -15.586 -18.422 -3.879 1 92.25 163 TYR B N 1
ATOM 2755 C CA . TYR B 1 163 ? -16 -19.828 -3.893 1 92.25 163 TYR B CA 1
ATOM 2756 C C . TYR B 1 163 ? -15.297 -20.609 -2.791 1 92.25 163 TYR B C 1
ATOM 2758 O O . TYR B 1 163 ? -15.172 -21.844 -2.873 1 92.25 163 TYR B O 1
ATOM 2766 N N . LEU B 1 164 ? -14.75 -19.938 -1.917 1 91.69 164 LEU B N 1
ATOM 2767 C CA . LEU B 1 164 ? -14 -20.562 -0.837 1 91.69 164 LEU B CA 1
ATOM 2768 C C . LEU B 1 164 ? -14.664 -20.297 0.511 1 91.69 164 LEU B C 1
ATOM 2770 O O . LEU B 1 164 ? -15.391 -19.312 0.668 1 91.69 164 LEU B O 1
ATOM 2774 N N . PRO B 1 165 ? -14.438 -21.234 1.413 1 91 165 PRO B N 1
ATOM 2775 C CA . PRO B 1 165 ? -14.953 -20.969 2.76 1 91 165 PRO B CA 1
ATOM 2776 C C . PRO B 1 165 ? -14.289 -19.781 3.424 1 91 165 PRO B C 1
ATOM 2778 O O . PRO B 1 165 ? -14.914 -19.078 4.23 1 91 165 PRO B O 1
ATOM 2781 N N . ILE B 1 166 ? -13.062 -19.547 3.006 1 91.44 166 ILE B N 1
ATOM 2782 C CA . ILE B 1 166 ? -12.305 -18.438 3.568 1 91.44 166 ILE B CA 1
ATOM 2783 C C . ILE B 1 166 ? -12.719 -17.125 2.889 1 91.44 166 ILE B C 1
ATOM 2785 O O . ILE B 1 166 ? -12.844 -17.078 1.663 1 91.44 166 ILE B O 1
ATOM 2789 N N . LYS B 1 167 ? -13.016 -16.141 3.744 1 96.12 167 LYS B N 1
ATOM 2790 C CA . LYS B 1 167 ? -13.281 -14.781 3.256 1 96.12 167 LYS B CA 1
ATOM 2791 C C . LYS B 1 167 ? -12.227 -13.805 3.768 1 96.12 167 LYS B C 1
ATOM 2793 O O . LYS B 1 167 ? -11.852 -13.836 4.941 1 96.12 167 LYS B O 1
ATOM 2798 N N . GLN B 1 168 ? -11.719 -13.062 2.844 1 97.75 168 GLN B N 1
ATOM 2799 C CA . GLN B 1 168 ? -10.703 -12.078 3.201 1 97.75 168 GLN B CA 1
ATOM 2800 C C . GLN B 1 168 ? -11.117 -10.68 2.758 1 97.75 168 GLN B C 1
ATOM 2802 O O . GLN B 1 168 ? -11.812 -10.523 1.75 1 97.75 168 GLN B O 1
ATOM 2807 N N . LYS B 1 169 ? -10.719 -9.695 3.504 1 97.94 169 LYS B N 1
ATOM 2808 C CA . LYS B 1 169 ? -10.906 -8.273 3.213 1 97.94 169 LYS B CA 1
ATOM 2809 C C . LYS B 1 169 ? -9.93 -7.418 4.02 1 97.94 169 LYS B C 1
ATOM 2811 O O . LYS B 1 169 ? -9.391 -7.867 5.031 1 97.94 169 LYS B O 1
ATOM 2816 N N . GLY B 1 170 ? -9.766 -6.211 3.52 1 98.12 170 GLY B N 1
ATOM 2817 C CA . GLY B 1 170 ? -8.945 -5.281 4.277 1 98.12 170 GLY B CA 1
ATOM 2818 C C . GLY B 1 170 ? -7.566 -5.078 3.684 1 98.12 170 GLY B C 1
ATOM 2819 O O . GLY B 1 170 ? -7.352 -5.344 2.498 1 98.12 170 GLY B O 1
ATOM 2820 N N . VAL B 1 171 ? -6.648 -4.598 4.523 1 98.75 171 VAL B N 1
ATOM 2821 C CA . VAL B 1 171 ? -5.359 -4.117 4.035 1 98.75 171 VAL B CA 1
ATOM 2822 C C . VAL B 1 171 ? -4.258 -5.094 4.441 1 98.75 171 VAL B C 1
ATOM 2824 O O . VAL B 1 171 ? -4.242 -5.59 5.57 1 98.75 171 VAL B O 1
ATOM 2827 N N . SER B 1 172 ? -3.379 -5.375 3.5 1 98.81 172 SER B N 1
ATOM 2828 C CA . SER B 1 172 ? -2.256 -6.27 3.768 1 98.81 172 SER B CA 1
ATOM 2829 C C . SER B 1 172 ? -1.014 -5.844 2.99 1 98.81 172 SER B C 1
ATOM 2831 O O . SER B 1 172 ? -1.102 -5.039 2.061 1 98.81 172 SER B O 1
ATOM 2833 N N . ALA B 1 173 ? 0.108 -6.32 3.453 1 98.88 173 ALA B N 1
ATOM 2834 C CA . ALA B 1 173 ? 1.393 -6.137 2.781 1 98.88 173 ALA B CA 1
ATOM 2835 C C . ALA B 1 173 ? 2.213 -7.426 2.805 1 98.88 173 ALA B C 1
ATOM 2837 O O . ALA B 1 173 ? 2.346 -8.062 3.85 1 98.88 173 ALA B O 1
ATOM 2838 N N . LEU B 1 174 ? 2.664 -7.809 1.708 1 98.88 174 LEU B N 1
ATOM 2839 C CA . LEU B 1 174 ? 3.6 -8.914 1.58 1 98.88 174 LEU B CA 1
ATOM 2840 C C . LEU B 1 174 ? 4.984 -8.422 1.173 1 98.88 174 LEU B C 1
ATOM 2842 O O . LEU B 1 174 ? 5.168 -7.93 0.057 1 98.88 174 LEU B O 1
ATOM 2846 N N . GLU B 1 175 ? 5.922 -8.492 2.074 1 98.81 175 GLU B N 1
ATOM 2847 C CA . GLU B 1 175 ? 7.305 -8.172 1.738 1 98.81 175 GLU B CA 1
ATOM 2848 C C . GLU B 1 175 ? 8.008 -9.359 1.088 1 98.81 175 GLU B C 1
ATOM 2850 O O . GLU B 1 175 ? 7.953 -10.477 1.603 1 98.81 175 GLU B O 1
ATOM 2855 N N . VAL B 1 176 ? 8.625 -9.117 -0.007 1 98.88 176 VAL B N 1
ATOM 2856 C CA . VAL B 1 176 ? 9.227 -10.195 -0.791 1 98.88 176 VAL B CA 1
ATOM 2857 C C . VAL B 1 176 ? 10.695 -9.875 -1.058 1 98.88 176 VAL B C 1
ATOM 2859 O O . VAL B 1 176 ? 11.016 -8.852 -1.658 1 98.88 176 VAL B O 1
ATOM 2862 N N . ILE B 1 177 ? 11.555 -10.75 -0.661 1 98.75 177 ILE B N 1
ATOM 2863 C CA . ILE B 1 177 ? 12.984 -10.602 -0.929 1 98.75 177 ILE B CA 1
ATOM 2864 C C . ILE B 1 177 ? 13.281 -11.031 -2.363 1 98.75 177 ILE B C 1
ATOM 2866 O O . ILE B 1 177 ? 13.891 -10.273 -3.129 1 98.75 177 ILE B O 1
ATOM 2870 N N . ASN B 1 178 ? 12.82 -12.195 -2.678 1 98.88 178 ASN B N 1
ATOM 2871 C CA . ASN B 1 178 ? 12.992 -12.734 -4.023 1 98.88 178 ASN B CA 1
ATOM 2872 C C . ASN B 1 178 ? 12.031 -13.891 -4.293 1 98.88 178 ASN B C 1
ATOM 2874 O O . ASN B 1 178 ? 11.383 -14.391 -3.373 1 98.88 178 ASN B O 1
ATOM 2878 N N . ILE B 1 179 ? 11.922 -14.188 -5.52 1 98.88 179 ILE B N 1
ATOM 2879 C CA . ILE B 1 179 ? 11.234 -15.383 -6.004 1 98.88 179 ILE B CA 1
ATOM 2880 C C . ILE B 1 179 ? 12.203 -16.25 -6.809 1 98.88 179 ILE B C 1
ATOM 2882 O O . ILE B 1 179 ? 12.914 -15.742 -7.684 1 98.88 179 ILE B O 1
ATOM 2886 N N . SER B 1 180 ? 12.242 -17.531 -6.488 1 98.81 180 SER B N 1
ATOM 2887 C CA . SER B 1 180 ? 13.227 -18.422 -7.109 1 98.81 180 SER B CA 1
ATOM 2888 C C . SER B 1 180 ? 12.586 -19.734 -7.539 1 98.81 180 SER B C 1
ATOM 2890 O O . SER B 1 180 ? 11.43 -20 -7.203 1 98.81 180 SER B O 1
ATOM 2892 N N . ALA B 1 181 ? 13.32 -20.453 -8.367 1 98.62 181 ALA B N 1
ATOM 2893 C CA . ALA B 1 181 ? 12.984 -21.812 -8.742 1 98.62 181 ALA B CA 1
ATOM 2894 C C . ALA B 1 181 ? 14 -22.812 -8.18 1 98.62 181 ALA B C 1
ATOM 2896 O O . ALA B 1 181 ? 15.195 -22.516 -8.117 1 98.62 181 ALA B O 1
ATOM 2897 N N . SER B 1 182 ? 13.484 -23.906 -7.797 1 98.12 182 SER B N 1
ATOM 2898 C CA . SER B 1 182 ? 14.375 -24.953 -7.273 1 98.12 182 SER B CA 1
ATOM 2899 C C . SER B 1 182 ? 13.922 -26.328 -7.719 1 98.12 182 SER B C 1
ATOM 2901 O O . SER B 1 182 ? 12.758 -26.531 -8.07 1 98.12 182 SER B O 1
#

Solvent-accessible surface area (backbone atoms only — not comparable to full-atom values): 18677 Å² total; per-residue (Å²): 130,75,68,46,79,74,43,59,35,58,71,56,90,69,57,80,71,50,40,70,53,38,30,25,85,38,77,83,33,64,24,33,36,47,68,44,75,42,69,38,74,80,50,37,26,28,35,39,39,32,38,34,48,36,46,95,66,13,48,39,30,16,14,36,31,27,80,50,82,41,68,44,65,90,41,54,28,40,32,38,36,23,19,18,42,52,66,51,48,59,35,30,42,41,33,24,38,79,72,50,76,53,93,85,45,68,33,31,36,39,74,46,72,50,49,75,37,96,80,58,70,42,72,46,80,42,51,58,85,62,42,40,46,29,52,95,85,35,78,48,81,95,59,83,73,80,49,46,57,38,28,26,28,47,29,47,33,38,56,7,30,52,87,44,94,56,71,41,53,46,19,25,33,38,37,31,45,35,33,31,35,50,132,74,70,44,78,75,41,60,37,58,71,56,91,70,59,80,70,50,39,70,53,39,31,26,86,37,75,81,30,64,24,33,36,48,71,44,75,42,69,39,75,80,49,38,26,27,34,39,39,33,38,33,49,36,46,96,66,13,50,38,30,16,14,36,31,29,80,48,83,40,67,43,66,90,42,56,29,41,33,38,35,23,20,18,41,51,65,52,49,58,35,28,42,40,33,22,39,80,70,50,77,53,91,87,46,68,34,32,37,40,76,46,72,50,51,75,37,96,81,59,72,45,73,46,79,42,51,57,86,64,42,39,45,27,51,96,85,35,77,48,80,95,56,83,73,80,49,48,57,37,29,26,28,48,27,48,33,37,53,6,30,52,87,44,94,57,72,40,51,45,18,26,34,39,36,34,44,34,33,29,36,50

Organism: Apis mellifera (NCBI:txid7460)

Foldseek 3Di:
DDKDFPWAFFDDPWDVQKDKDWPVVDVVADKEWDWTWDDDPPTIWIKIKIAWDAPPLFFIKIKIKGFDWDAQVVFFKKKWWKEKDDFDFKKKKWWDFDPDDDLQDKIWMDMDGGHHDPPDIDMDIGTQQPTFIDHSLHTDPDDDGDPNGGITMIMMMDTQANPHPDGDGGMMMMITRTMMTD/DDKDFPWAFFDDPWDVQKDKDWPVVDVVADKEWDWGWDDDPPTIWIKIKIAWDADPLFFIKIKIKGFDWDAQVVFFKKKWWKEKDDFDFKKKKWWDFDPDDDLQDKIWMDMDGGHHDPPHIDMDIGTQQPTFIDHSLHTDPDDDGDPNGGITMIMMMDTQANPHPDGDGGMMMMITRTMMTD

Secondary structure (DSSP, 8-state):
---EEEEETTT-S--TTEEE--GGGSTT---EEEEEEEE-SS-EEEEEEEEE---TTS--EEEEEEEEEE--TT-SEEEEEEEEEES--EEEEEEEETT--STTS-EEEEEEEPPB-SS--EEEEEEGGG-EEEETTEE--SSPPP-TT-EEEEEEEEE--TTSS----EEEEEEEEEEEE-/---EEEEETTT-S--TTEEE--GGGSTT---EEEEEEEE-SS-EEEEEEEEE---TTS--EEEEEEEEEE--TT-SEEEEEEEEEES--EEEEEEEETT--STTS-EEEEEEEPPB-SS--EEEEEEGGG-EEEETTEE--SSPPP-TT-EEEEEEEEE--TTSS----EEEEEEEEEEEE-

Nearest PDB structures (foldseek):
  6r31-assembly1_A  TM=7.613E-01  e=5.216E-08  Acetivibrio thermocellus ATCC 27405
  1v0a-assembly1_A  TM=7.398E-01  e=3.114E-08  Acetivibrio thermocellus
  2zew-assembly1_B  TM=5.805E-01  e=8.465E-04  Caldanaerobius polysaccharolyticus
  2zex-assembly1_A  TM=5.023E-01  e=3.709E-04  Caldanaerobius polysaccharolyticus
  3oea-assembly1_A  TM=5.726E-01  e=4.187E-03  Caldanaerobius polysaccharolyticus

InterPro domains:
  IPR008979 Galactose-binding-like domain superfamily [SSF49785] (5-161)
  IPR013857 NADH:ubiquinone oxidoreductase intermediate-associated protein 30 [PF08547] (7-170)
  IPR039131 Complex I intermediate-associated protein 30, mitochondrial [PTHR13194] (4-160)